Protein AF-A0A3P1ULL5-F1 (afdb_monomer)

Mean predicted aligned error: 16.46 Å

Organism: NCBI:txid131109

pLDDT: mean 72.81, std 26.93, range [28.89, 98.62]

Nearest PDB structures (foldseek):
  6hwd-assembly1_H  TM=3.013E-01  e=1.520E+00  Saccharomyces cerevisiae S288C
  6hv3-assembly1_V  TM=3.102E-01  e=2.284E+00  Homo sapiens
  1iru-assembly1_W  TM=2.842E-01  e=4.591E+00  Bos taurus
  5bxl-assembly1_H  TM=3.000E-01  e=3.238E+00  Saccharomyces cerevisiae S288C

Foldseek 3Di:
DDDDDDDDDDDDDDDDDDDDDDDDDDDPPPPPPDDDFPPDDQPPDPQPPPDDPDDDDDDDDDDDDDDDDDDDDDDDDDDDDDDPPPFDKDKAADDPSRVVVLVSLVVVCVVQVCLVDLVSLLVVLCVVLVVQVVDDPVPGDDCLSVLSSSLSSLLVCCCVQLVWHWIWIQGPSGIATWTADPVRPDIGGSSVVSVCCSSVVDVDTSSVVSVVVNVVSVVVVVVVVVVVD

Structure (mmCIF, N/CA/C/O backbone):
data_AF-A0A3P1ULL5-F1
#
_entry.id   AF-A0A3P1ULL5-F1
#
loop_
_atom_site.group_PDB
_atom_site.id
_atom_site.type_symbol
_atom_site.label_atom_id
_atom_site.label_alt_id
_atom_site.label_comp_id
_atom_site.label_asym_id
_atom_site.label_entity_id
_atom_site.label_seq_id
_atom_site.pdbx_PDB_ins_code
_atom_site.Cartn_x
_atom_site.Cartn_y
_atom_site.Cartn_z
_atom_site.occupancy
_atom_site.B_iso_or_equiv
_atom_site.auth_seq_id
_atom_site.auth_comp_id
_atom_site.auth_asym_id
_atom_site.auth_atom_id
_atom_site.pdbx_PDB_model_num
ATOM 1 N N . MET A 1 1 ? 49.074 -33.803 35.881 1.00 41.50 1 MET A N 1
ATOM 2 C CA . MET A 1 1 ? 49.947 -34.992 35.825 1.00 41.50 1 MET A CA 1
ATOM 3 C C . MET A 1 1 ? 49.534 -35.728 34.558 1.00 41.50 1 MET A C 1
ATOM 5 O O . MET A 1 1 ? 48.440 -36.266 34.544 1.00 41.50 1 MET A O 1
ATOM 9 N N . SER A 1 2 ? 50.114 -35.373 33.407 1.00 42.66 2 SER A N 1
ATOM 10 C CA . SER A 1 2 ? 51.388 -35.925 32.887 1.00 42.66 2 SER A CA 1
ATOM 11 C C . SER A 1 2 ? 51.168 -37.364 32.388 1.00 42.66 2 SER A C 1
ATOM 13 O O . SER A 1 2 ? 50.625 -38.158 33.137 1.00 42.66 2 SER A O 1
ATOM 15 N N . GLU A 1 3 ? 51.511 -37.796 31.177 1.00 45.03 3 GLU A N 1
ATOM 16 C CA . GLU A 1 3 ? 52.337 -37.224 30.118 1.00 45.03 3 GLU A CA 1
ATOM 17 C C . GLU A 1 3 ? 52.021 -37.896 28.769 1.00 45.03 3 GLU A C 1
ATOM 19 O O . GLU A 1 3 ? 51.528 -39.019 28.686 1.00 45.03 3 GLU A O 1
ATOM 24 N N . THR A 1 4 ? 52.348 -37.131 27.735 1.00 51.31 4 THR A N 1
ATOM 25 C CA . THR A 1 4 ? 52.529 -37.413 26.308 1.00 51.31 4 THR A CA 1
ATOM 26 C C . THR A 1 4 ? 53.248 -38.720 25.963 1.00 51.31 4 THR A C 1
ATOM 28 O O . THR A 1 4 ? 54.221 -39.083 26.619 1.00 51.31 4 THR A O 1
ATOM 31 N N . ASN A 1 5 ? 52.883 -39.318 24.822 1.00 51.69 5 ASN A N 1
ATOM 32 C CA . ASN A 1 5 ? 53.784 -40.186 24.064 1.00 51.69 5 ASN A CA 1
ATOM 33 C C . ASN A 1 5 ? 53.946 -39.652 22.631 1.00 51.69 5 ASN A C 1
ATOM 35 O O . ASN A 1 5 ? 52.974 -39.229 22.004 1.00 51.69 5 ASN A O 1
ATOM 39 N N . THR A 1 6 ? 55.186 -39.664 22.153 1.00 52.81 6 THR A N 1
ATOM 40 C CA . THR A 1 6 ? 55.704 -38.963 20.970 1.00 52.81 6 THR A CA 1
ATOM 41 C C . THR A 1 6 ? 56.381 -39.975 20.043 1.00 52.81 6 THR A C 1
ATOM 43 O O . THR A 1 6 ? 57.181 -40.766 20.529 1.00 52.81 6 THR A O 1
ATOM 46 N N . ALA A 1 7 ? 56.130 -39.913 18.729 1.00 49.78 7 ALA A N 1
ATOM 47 C CA . ALA A 1 7 ? 57.040 -40.324 17.635 1.00 49.78 7 ALA A CA 1
ATOM 48 C C . ALA A 1 7 ? 56.390 -39.904 16.292 1.00 49.78 7 ALA A C 1
ATOM 50 O O . ALA A 1 7 ? 55.262 -40.304 16.025 1.00 49.78 7 ALA A O 1
ATOM 51 N N . THR A 1 8 ? 56.911 -38.926 15.532 1.00 47.56 8 THR A N 1
ATOM 52 C CA . THR A 1 8 ? 58.014 -39.019 14.533 1.00 47.56 8 THR A CA 1
ATOM 53 C C . THR A 1 8 ? 57.714 -40.086 13.467 1.00 47.56 8 THR A C 1
ATOM 55 O O . THR A 1 8 ? 57.625 -41.251 13.819 1.00 47.56 8 THR A O 1
ATOM 58 N N . GLY A 1 9 ? 57.558 -39.851 12.160 1.00 40.00 9 GLY A N 1
ATOM 59 C CA . GLY A 1 9 ? 57.862 -38.744 11.247 1.00 40.00 9 GLY A CA 1
ATOM 60 C C . GLY A 1 9 ? 58.433 -39.365 9.956 1.00 40.00 9 GLY A C 1
ATOM 61 O O . GLY A 1 9 ? 59.337 -40.182 10.076 1.00 40.00 9 GLY A O 1
ATOM 62 N N . ALA A 1 10 ? 57.933 -39.030 8.756 1.00 42.34 10 ALA A N 1
ATOM 63 C CA . ALA A 1 10 ? 58.678 -39.179 7.490 1.00 42.34 10 ALA A CA 1
ATOM 64 C C . ALA A 1 10 ? 57.979 -38.505 6.292 1.00 42.34 10 ALA A C 1
ATOM 66 O O . ALA A 1 10 ? 56.786 -38.665 6.052 1.00 42.34 10 ALA A O 1
ATOM 67 N N . THR A 1 11 ? 58.808 -37.768 5.564 1.00 42.78 11 THR A N 1
ATOM 68 C CA . THR A 1 11 ? 58.631 -36.887 4.407 1.00 42.78 11 THR A CA 1
ATOM 69 C C . THR A 1 11 ? 58.289 -37.608 3.095 1.00 42.78 11 THR A C 1
ATOM 71 O O . THR A 1 11 ? 58.815 -38.685 2.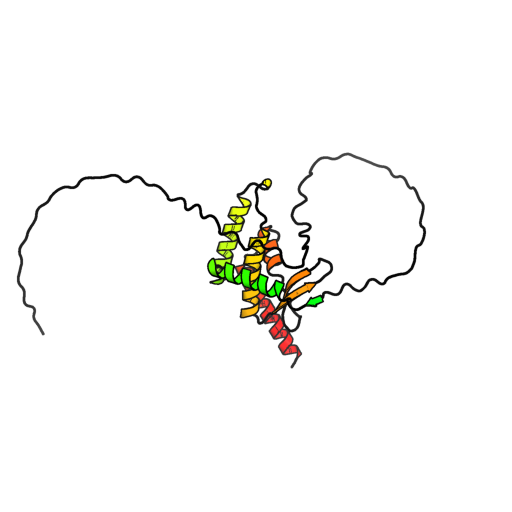827 1.00 42.78 11 THR A O 1
ATOM 74 N N . GLY A 1 12 ? 57.523 -36.948 2.218 1.00 44.28 12 GLY A N 1
ATOM 75 C CA . GLY A 1 12 ? 57.435 -37.250 0.785 1.00 44.28 12 GLY A CA 1
ATOM 76 C C . GLY A 1 12 ? 57.064 -35.990 -0.006 1.00 44.28 12 GLY A C 1
ATOM 77 O O . GLY A 1 12 ? 56.033 -35.382 0.260 1.00 44.28 12 GLY A O 1
ATOM 78 N N . GLN A 1 13 ? 57.937 -35.577 -0.925 1.00 43.56 13 GLN A N 1
ATOM 79 C CA . GLN A 1 13 ? 57.928 -34.320 -1.681 1.00 43.56 13 GLN A CA 1
ATOM 80 C C . GLN A 1 13 ? 58.074 -34.622 -3.186 1.00 43.56 13 GLN A C 1
ATOM 82 O O . GLN A 1 13 ? 58.801 -35.550 -3.534 1.00 43.56 13 GLN A O 1
ATOM 87 N N . GLY A 1 14 ? 57.432 -33.821 -4.049 1.00 36.00 14 GLY A N 1
ATOM 88 C CA . GLY A 1 14 ? 57.558 -33.811 -5.525 1.00 36.00 14 GLY A CA 1
ATOM 89 C C . GLY A 1 14 ? 56.178 -33.676 -6.189 1.00 36.00 14 GLY A C 1
ATOM 90 O O . GLY A 1 14 ? 55.371 -34.580 -6.024 1.00 36.00 14 GLY A O 1
ATOM 91 N N . ALA A 1 15 ? 55.767 -32.477 -6.644 1.00 42.34 15 ALA A N 1
ATOM 92 C CA . ALA A 1 15 ? 55.905 -31.924 -8.016 1.00 42.34 15 ALA A CA 1
ATOM 93 C C . ALA A 1 15 ? 55.037 -32.728 -9.025 1.00 42.34 15 ALA A C 1
ATOM 95 O O . ALA A 1 15 ? 54.997 -33.943 -8.920 1.00 42.34 15 ALA A O 1
ATOM 96 N N . GLU A 1 16 ? 54.232 -32.170 -9.940 1.00 39.62 16 GLU A N 1
ATOM 97 C CA . GLU A 1 16 ? 54.584 -31.264 -11.047 1.00 39.62 16 GLU A CA 1
ATOM 98 C C . GLU A 1 16 ? 53.333 -30.550 -11.637 1.00 39.62 16 GLU A C 1
ATOM 100 O O . GLU A 1 16 ? 52.216 -31.055 -11.543 1.00 39.62 16 GLU A O 1
ATOM 105 N N . ASP A 1 17 ? 53.591 -29.374 -12.221 1.00 39.66 17 ASP A N 1
ATOM 106 C CA . ASP A 1 17 ? 52.989 -28.663 -13.370 1.00 39.66 17 ASP A CA 1
ATOM 107 C C . ASP A 1 17 ? 51.484 -28.670 -13.737 1.00 39.66 17 ASP A C 1
ATOM 109 O O . ASP A 1 17 ? 50.803 -29.686 -13.843 1.00 39.66 17 ASP A O 1
ATOM 113 N N . GLY A 1 18 ? 51.001 -27.456 -14.051 1.00 37.81 18 GLY A N 1
ATOM 114 C CA . GLY A 1 18 ? 49.660 -27.158 -14.573 1.00 37.81 18 GLY A CA 1
ATOM 115 C C . GLY A 1 18 ? 49.447 -27.501 -16.058 1.00 37.81 18 GLY A C 1
ATOM 116 O O . GLY A 1 18 ? 50.324 -28.045 -16.727 1.00 37.81 18 GLY A O 1
ATOM 117 N N . PRO A 1 19 ? 48.284 -27.115 -16.618 1.00 50.41 19 PRO A N 1
ATOM 118 C CA . PRO A 1 19 ? 48.315 -25.875 -17.390 1.00 50.41 19 PRO A CA 1
ATOM 119 C C . PRO A 1 19 ? 47.113 -24.942 -17.185 1.00 50.41 19 PRO A C 1
ATOM 121 O O . PRO A 1 19 ? 45.997 -25.329 -16.848 1.00 50.41 19 PRO A O 1
ATOM 124 N N . SER A 1 20 ? 47.412 -23.675 -17.465 1.00 40.88 20 SER A N 1
ATOM 125 C CA . SER A 1 20 ? 46.512 -22.543 -17.647 1.00 40.88 20 SER A CA 1
ATOM 126 C C . SER A 1 20 ? 45.490 -22.796 -18.764 1.00 40.88 20 SER A C 1
ATOM 128 O O . SER A 1 20 ? 45.859 -23.164 -19.879 1.00 40.88 20 SER A O 1
ATOM 130 N N . GLY A 1 21 ? 44.214 -22.549 -18.470 1.00 35.28 21 GLY A N 1
ATOM 131 C CA . GLY A 1 21 ? 43.113 -22.542 -19.427 1.00 35.28 21 GLY A CA 1
ATOM 132 C C . GLY A 1 21 ? 42.133 -21.434 -19.060 1.00 35.28 21 GLY A C 1
ATOM 133 O O . GLY A 1 21 ? 41.454 -21.505 -18.042 1.00 35.28 21 GLY A O 1
ATOM 134 N N . ALA A 1 22 ? 42.121 -20.387 -19.878 1.00 38.06 22 ALA A N 1
ATOM 135 C CA . ALA A 1 22 ? 41.252 -19.229 -19.772 1.00 38.06 22 ALA A CA 1
ATOM 136 C C . ALA A 1 22 ? 39.760 -19.600 -19.796 1.00 38.06 22 ALA A C 1
ATOM 138 O O . ALA A 1 22 ? 39.317 -20.349 -20.664 1.00 38.06 22 ALA A O 1
ATOM 139 N N . SER A 1 23 ? 38.967 -18.957 -18.942 1.00 39.78 23 SER A N 1
ATOM 140 C CA . SER A 1 23 ? 37.544 -18.741 -19.201 1.00 39.78 23 SER A CA 1
ATOM 141 C C . SER A 1 23 ? 37.225 -17.270 -18.969 1.00 39.78 23 SER A C 1
ATOM 143 O O . SER A 1 23 ? 37.099 -16.799 -17.839 1.00 39.78 23 SER A O 1
ATOM 145 N N . HIS A 1 24 ? 37.170 -16.560 -20.095 1.00 39.66 24 HIS A N 1
ATOM 146 C CA . HIS A 1 24 ? 36.489 -15.287 -20.273 1.00 39.66 24 HIS A CA 1
ATOM 147 C C . HIS A 1 24 ? 35.090 -15.322 -19.652 1.00 39.66 24 HIS A C 1
ATOM 149 O O . HIS A 1 24 ? 34.395 -16.337 -19.713 1.00 39.66 24 HIS A O 1
ATOM 155 N N . GLY A 1 25 ? 34.696 -14.184 -19.088 1.00 32.69 25 GLY A N 1
ATOM 156 C CA . GLY A 1 25 ? 33.354 -13.955 -18.590 1.00 32.69 25 GLY A CA 1
ATOM 157 C C . GLY A 1 25 ? 32.283 -14.045 -19.672 1.00 32.69 25 GLY A C 1
ATOM 158 O O . GLY A 1 25 ? 32.527 -13.796 -20.849 1.00 32.69 25 GLY A O 1
ATOM 159 N N . GLN A 1 26 ? 31.068 -14.311 -19.215 1.00 37.91 26 GLN A N 1
ATOM 160 C CA . GLN A 1 26 ? 29.916 -13.569 -19.688 1.00 37.91 26 GLN A CA 1
ATOM 161 C C . GLN A 1 26 ? 28.895 -13.527 -18.555 1.00 37.91 26 GLN A C 1
ATOM 163 O O . GLN A 1 26 ? 28.297 -14.530 -18.170 1.00 37.91 26 GLN A O 1
ATOM 168 N N . GLU A 1 27 ? 28.815 -12.335 -17.980 1.00 33.12 27 GLU A N 1
ATOM 169 C CA . GLU A 1 27 ? 27.653 -11.733 -17.347 1.00 33.12 27 GLU A CA 1
ATOM 170 C C . GLU A 1 27 ? 26.360 -12.290 -17.960 1.00 33.12 27 GLU A C 1
ATOM 172 O O . GLU A 1 27 ? 26.002 -11.992 -19.100 1.00 33.12 27 GLU A O 1
ATOM 177 N N . GLN A 1 28 ? 25.678 -13.162 -17.218 1.00 33.41 28 GLN A N 1
ATOM 178 C CA . GLN A 1 28 ? 24.296 -13.492 -17.524 1.00 33.41 28 GLN A CA 1
ATOM 179 C C . GLN A 1 28 ? 23.471 -12.300 -17.057 1.00 33.41 28 GLN A C 1
ATOM 181 O O . GLN A 1 28 ? 23.099 -12.203 -15.890 1.00 33.41 28 GLN A O 1
ATOM 186 N N . ALA A 1 29 ? 23.230 -11.373 -17.982 1.00 31.08 29 ALA A N 1
ATOM 187 C CA . ALA A 1 29 ? 22.130 -10.437 -17.881 1.00 31.08 29 ALA A CA 1
ATOM 188 C C . ALA A 1 29 ? 20.847 -11.265 -17.739 1.00 31.08 29 ALA A C 1
ATOM 190 O O . ALA A 1 29 ? 20.301 -11.784 -18.716 1.00 31.08 29 ALA A O 1
ATOM 191 N N . ALA A 1 30 ? 20.397 -11.430 -16.497 1.00 31.17 30 ALA A N 1
ATOM 192 C CA . ALA A 1 30 ? 19.045 -11.847 -16.204 1.00 31.17 30 ALA A CA 1
ATOM 193 C C . ALA A 1 30 ? 18.136 -10.726 -16.712 1.00 31.17 30 ALA A C 1
ATOM 195 O O . ALA A 1 30 ? 17.859 -9.750 -16.022 1.00 31.17 30 ALA A O 1
ATOM 196 N N . THR A 1 31 ? 17.702 -10.855 -17.961 1.00 34.12 31 THR A N 1
ATOM 197 C CA . THR A 1 31 ? 16.498 -10.198 -18.453 1.00 34.12 31 THR A CA 1
ATOM 198 C C . THR A 1 31 ? 15.338 -10.838 -17.703 1.00 34.12 31 THR A C 1
ATOM 200 O O . THR A 1 31 ? 14.691 -11.774 -18.164 1.00 34.12 31 THR A O 1
ATOM 20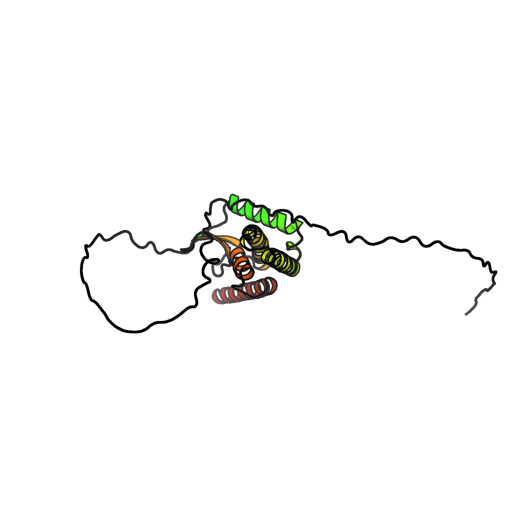3 N N . GLY A 1 32 ? 15.142 -10.384 -16.465 1.00 28.89 32 GLY A N 1
ATOM 204 C CA . GLY A 1 32 ? 13.952 -10.665 -15.692 1.00 28.89 32 GLY A CA 1
ATOM 205 C C . GLY A 1 32 ? 12.790 -10.018 -16.421 1.00 28.89 32 GLY A C 1
ATOM 206 O O . GLY A 1 32 ? 12.492 -8.848 -16.219 1.00 28.89 32 GLY A O 1
ATOM 207 N N . THR A 1 33 ? 12.147 -10.771 -17.307 1.00 34.69 33 THR A N 1
ATOM 208 C CA . THR A 1 33 ? 10.769 -10.501 -17.694 1.00 34.69 33 THR A CA 1
ATOM 209 C C . THR A 1 33 ? 9.960 -10.494 -16.408 1.00 34.69 33 THR A C 1
ATOM 211 O O . THR A 1 33 ? 9.653 -11.555 -15.859 1.00 34.69 33 THR A O 1
ATOM 214 N N . ALA A 1 34 ? 9.698 -9.292 -15.895 1.00 41.00 34 ALA A N 1
ATOM 215 C CA . ALA A 1 34 ? 8.788 -9.060 -14.796 1.00 41.00 34 ALA A CA 1
ATOM 216 C C . ALA A 1 34 ? 7.488 -9.798 -15.118 1.00 41.00 34 ALA A C 1
ATOM 218 O O . ALA A 1 34 ? 6.872 -9.567 -16.162 1.00 41.00 34 ALA A O 1
ATOM 219 N N . GLY A 1 35 ? 7.110 -10.736 -14.248 1.00 38.53 35 GLY A N 1
ATOM 220 C CA . GLY A 1 35 ? 5.804 -11.366 -14.325 1.00 38.53 35 GLY A CA 1
ATOM 221 C C . GLY A 1 35 ? 4.760 -10.258 -14.376 1.00 38.53 35 GLY A C 1
ATOM 222 O O . GLY A 1 35 ? 4.738 -9.371 -13.519 1.00 38.53 35 GLY A O 1
ATOM 223 N N . THR A 1 36 ? 3.943 -10.257 -15.421 1.00 46.66 36 THR A N 1
ATOM 224 C CA . THR A 1 36 ? 2.870 -9.282 -15.564 1.00 46.66 36 THR A CA 1
ATOM 225 C C . THR A 1 36 ? 1.931 -9.443 -14.371 1.00 46.66 36 THR A C 1
ATOM 227 O O . THR A 1 36 ? 1.378 -10.523 -14.155 1.00 46.66 36 THR A O 1
ATOM 230 N N . ALA A 1 37 ? 1.789 -8.383 -13.570 1.00 53.69 37 ALA A N 1
ATOM 231 C CA . ALA A 1 37 ? 0.788 -8.324 -12.512 1.00 53.69 37 ALA A CA 1
ATOM 232 C C . ALA A 1 37 ? -0.605 -8.628 -13.093 1.00 53.69 37 ALA A C 1
ATOM 234 O O . ALA A 1 37 ? -0.833 -8.355 -14.279 1.00 53.69 37 ALA A O 1
ATOM 235 N N . PRO A 1 38 ? -1.538 -9.192 -12.303 1.00 52.56 38 PRO A N 1
ATOM 236 C CA . PRO A 1 38 ? -2.904 -9.400 -12.766 1.00 52.56 38 PRO A CA 1
ATOM 237 C C . PRO A 1 38 ? -3.461 -8.071 -13.292 1.00 52.56 38 PRO A C 1
ATOM 239 O O . PRO A 1 38 ? -3.674 -7.119 -12.550 1.00 52.56 38 PRO A O 1
ATOM 242 N N . THR A 1 39 ? -3.640 -8.018 -14.608 1.00 52.81 39 THR A N 1
ATOM 243 C CA . THR A 1 39 ? -4.012 -6.834 -15.400 1.00 52.81 39 THR A CA 1
ATOM 244 C C . THR A 1 39 ? -5.531 -6.708 -15.535 1.00 52.81 39 THR A C 1
ATOM 246 O O . THR A 1 39 ? -6.032 -5.980 -16.386 1.00 52.81 39 THR A O 1
ATOM 249 N N . GLY A 1 40 ? -6.277 -7.453 -14.714 1.00 49.12 40 GLY A N 1
ATOM 250 C CA . GLY A 1 40 ? -7.730 -7.472 -14.753 1.00 49.12 40 GLY A CA 1
ATOM 251 C C . GLY A 1 40 ? -8.303 -6.119 -14.323 1.00 49.12 40 GLY A C 1
ATOM 252 O O . GLY A 1 40 ? -7.889 -5.608 -13.278 1.00 49.12 40 GLY A O 1
ATOM 253 N N . PRO A 1 41 ? -9.245 -5.539 -15.089 1.00 52.59 41 PRO A N 1
ATOM 254 C CA . PRO A 1 41 ? -9.946 -4.339 -14.660 1.00 52.59 41 PRO A CA 1
ATOM 255 C C . PRO A 1 41 ? -10.689 -4.618 -13.351 1.00 52.59 41 PRO A C 1
ATOM 257 O O . PRO A 1 41 ? -11.236 -5.709 -13.154 1.00 52.59 41 PRO A O 1
ATOM 260 N N . ARG A 1 42 ? -10.710 -3.625 -12.455 1.00 58.69 42 ARG A N 1
ATOM 261 C CA . ARG A 1 42 ? -11.554 -3.662 -11.260 1.00 58.69 42 ARG A CA 1
ATOM 262 C C . ARG A 1 42 ? -13.011 -3.880 -11.705 1.00 58.69 42 ARG A C 1
ATOM 264 O O . ARG A 1 42 ? -13.479 -3.151 -12.580 1.00 58.69 42 ARG A O 1
ATOM 271 N N . PRO A 1 43 ? -13.739 -4.844 -11.125 1.00 48.31 43 PRO A N 1
ATOM 272 C CA . PRO A 1 43 ? -15.149 -5.024 -11.436 1.00 48.31 43 PRO A CA 1
ATOM 273 C C . PRO A 1 43 ? -15.942 -3.789 -10.959 1.00 48.31 43 PRO A C 1
ATOM 275 O O . PRO A 1 43 ? -15.930 -3.467 -9.776 1.00 48.31 43 PRO A O 1
ATOM 278 N N . GLU A 1 44 ? -16.583 -3.102 -11.913 1.00 45.75 44 GLU A N 1
ATOM 279 C CA . GLU A 1 44 ? -17.577 -2.012 -11.772 1.00 45.75 44 GLU A CA 1
ATOM 280 C C . GLU A 1 44 ? -17.128 -0.572 -11.448 1.00 45.75 44 GLU A C 1
ATOM 282 O O . GLU A 1 44 ? -17.985 0.279 -11.233 1.00 45.75 44 GLU A O 1
ATOM 287 N N . ALA A 1 45 ? -15.843 -0.219 -11.532 1.00 43.84 45 ALA A N 1
ATOM 288 C CA . ALA A 1 45 ? -15.461 1.199 -11.579 1.00 43.84 45 ALA A CA 1
ATOM 289 C C . ALA A 1 45 ? -14.745 1.521 -12.892 1.00 43.84 45 ALA A C 1
ATOM 291 O O . ALA A 1 45 ? -13.565 1.209 -13.055 1.00 43.84 45 ALA A O 1
ATOM 292 N N . GLU A 1 46 ? -15.445 2.213 -13.794 1.00 40.31 46 GLU A N 1
ATOM 293 C CA . GLU A 1 46 ? -14.821 3.249 -14.621 1.00 40.31 46 GLU A CA 1
ATOM 294 C C . GLU A 1 46 ? -14.214 4.279 -13.655 1.00 40.31 46 GLU A C 1
ATOM 296 O O . GLU A 1 46 ? -14.807 5.302 -13.333 1.00 40.31 46 GLU A O 1
ATOM 301 N N . ALA A 1 47 ? -13.055 3.954 -13.083 1.00 41.72 47 ALA A N 1
ATOM 302 C CA . ALA A 1 47 ? -12.238 4.922 -12.386 1.00 41.72 47 ALA A CA 1
ATOM 303 C C . ALA A 1 47 ? -11.571 5.752 -13.479 1.00 41.72 47 ALA A C 1
ATOM 305 O O . ALA A 1 47 ? -10.522 5.379 -14.008 1.00 41.72 47 ALA A O 1
ATOM 306 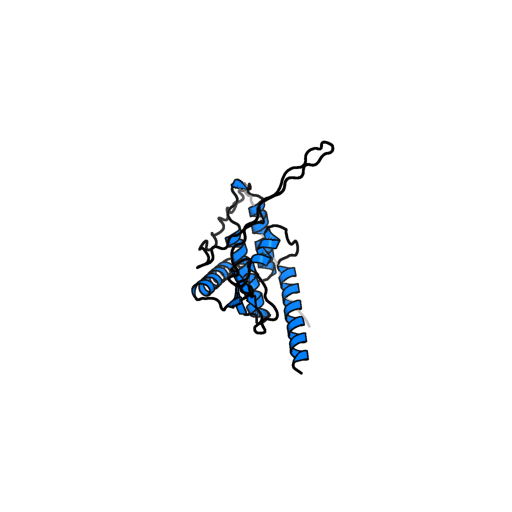N N . GLU A 1 48 ? -12.229 6.847 -13.856 1.00 38.38 48 GLU A N 1
ATOM 307 C CA . GLU A 1 48 ? -11.574 7.976 -14.495 1.00 38.38 48 GLU A CA 1
ATOM 308 C C . GLU A 1 48 ? -10.380 8.368 -13.619 1.00 38.38 48 GLU A C 1
ATOM 310 O O . GLU A 1 48 ? -10.496 9.074 -12.622 1.00 38.38 48 GLU A O 1
ATOM 315 N N . ALA A 1 49 ? -9.200 7.873 -13.986 1.00 38.56 49 ALA A N 1
ATOM 316 C CA . ALA A 1 49 ? -7.936 8.466 -13.600 1.00 38.56 49 ALA A CA 1
ATOM 317 C C . ALA A 1 49 ? -7.828 9.810 -14.336 1.00 38.56 49 ALA A C 1
ATOM 319 O O . ALA A 1 49 ? -7.106 9.934 -15.323 1.00 38.56 49 ALA A O 1
ATOM 320 N N . GLN A 1 50 ? -8.618 10.797 -13.915 1.00 40.53 50 GLN A N 1
ATOM 321 C CA . GLN A 1 50 ? -8.531 12.152 -14.433 1.00 40.53 50 GLN A CA 1
ATOM 322 C C . GLN A 1 50 ? -7.590 12.996 -13.572 1.00 40.53 50 GLN A C 1
ATOM 324 O O . GLN A 1 50 ? -7.680 13.043 -12.350 1.00 40.53 50 GLN A O 1
ATOM 329 N N . GLU A 1 51 ? -6.676 13.645 -14.294 1.00 36.53 51 GLU A N 1
ATOM 330 C CA . GLU A 1 51 ? -5.824 14.762 -13.887 1.00 36.53 51 GLU A CA 1
ATOM 331 C C . GLU A 1 51 ? -4.746 14.511 -12.819 1.00 36.53 51 GLU A C 1
ATOM 333 O O . GLU A 1 51 ? -4.742 15.065 -11.723 1.00 36.53 51 GLU A O 1
ATOM 338 N N . ALA A 1 52 ? -3.690 13.794 -13.210 1.00 33.47 52 ALA A N 1
ATOM 339 C CA . ALA A 1 52 ? -2.345 14.127 -12.715 1.00 33.47 52 ALA A CA 1
ATOM 340 C C . ALA A 1 52 ? -1.255 14.126 -13.805 1.00 33.47 52 ALA A C 1
ATOM 342 O O . ALA A 1 52 ? -0.081 14.309 -13.494 1.00 33.47 52 ALA A O 1
ATOM 343 N N . ALA A 1 53 ? -1.625 13.955 -15.078 1.00 34.28 53 ALA A N 1
ATOM 344 C CA . ALA A 1 53 ? -0.684 13.883 -16.196 1.00 34.28 53 ALA A CA 1
ATOM 345 C C . ALA A 1 53 ? -1.156 14.723 -17.395 1.00 34.28 53 ALA A C 1
ATOM 347 O O . ALA A 1 53 ? -1.337 14.212 -18.493 1.00 34.28 53 ALA A O 1
ATOM 348 N N . SER A 1 54 ? -1.413 16.013 -17.174 1.00 31.66 54 SER A N 1
ATOM 349 C CA . SER A 1 54 ? -1.417 17.049 -18.218 1.00 31.66 54 SER A CA 1
ATOM 350 C C . SER A 1 54 ? -1.516 18.418 -17.554 1.00 31.66 54 SER A C 1
ATOM 352 O O . SER A 1 54 ? -2.575 18.765 -17.065 1.00 31.66 54 SER A O 1
ATOM 354 N N . VAL A 1 55 ? -0.391 19.132 -17.453 1.00 33.94 55 VAL A N 1
ATOM 355 C CA . VAL A 1 55 ? -0.148 20.500 -17.959 1.00 33.94 55 VAL A CA 1
ATOM 356 C C . VAL A 1 55 ? 1.303 20.836 -17.583 1.00 33.94 55 VAL A C 1
ATOM 358 O O . VAL A 1 55 ? 1.597 21.356 -16.508 1.00 33.94 55 VAL A O 1
ATOM 361 N N . GLN A 1 56 ? 2.230 20.541 -18.490 1.00 33.25 56 GLN A N 1
ATOM 362 C CA . GLN A 1 56 ? 3.412 21.375 -18.676 1.00 33.25 56 GLN A CA 1
ATOM 363 C C . GLN A 1 56 ? 3.318 21.973 -20.076 1.00 33.25 56 GLN A C 1
ATOM 365 O O . GLN A 1 56 ? 3.200 21.239 -21.050 1.00 33.25 56 GLN A O 1
ATOM 370 N N . ASP A 1 57 ? 3.331 23.303 -20.127 1.00 31.62 57 ASP A N 1
ATOM 371 C CA . ASP A 1 57 ? 4.175 24.133 -20.996 1.00 31.62 57 ASP A CA 1
ATOM 372 C C . ASP A 1 57 ? 3.425 25.378 -21.479 1.00 31.62 57 ASP A C 1
ATOM 374 O O . ASP A 1 57 ? 2.446 25.291 -22.218 1.00 31.62 57 ASP A O 1
ATOM 378 N N . SER A 1 58 ? 3.899 26.548 -21.044 1.00 33.25 58 SER A N 1
ATOM 379 C CA . SER A 1 58 ? 4.178 27.689 -21.928 1.00 33.25 58 SER A CA 1
ATOM 380 C C . SER A 1 58 ? 4.638 28.881 -21.094 1.00 33.25 58 SER A C 1
ATOM 382 O O . SER A 1 58 ? 3.844 29.631 -20.526 1.00 33.25 58 SER A O 1
ATOM 384 N N . ALA A 1 59 ? 5.954 29.078 -21.054 1.00 34.88 59 ALA A N 1
ATOM 385 C CA . ALA A 1 59 ? 6.544 30.384 -20.814 1.00 34.88 59 ALA A CA 1
ATOM 386 C C . ALA A 1 59 ? 6.867 31.031 -22.168 1.00 34.88 59 ALA A C 1
ATOM 388 O O . ALA A 1 59 ? 7.732 30.550 -22.894 1.00 34.88 59 ALA A O 1
ATOM 389 N N . SER A 1 60 ? 6.194 32.129 -22.505 1.00 33.97 60 SER A N 1
ATOM 390 C CA . SER A 1 60 ? 6.679 33.239 -23.354 1.00 33.97 60 SER A CA 1
ATOM 391 C C . SER A 1 60 ? 5.581 34.310 -23.356 1.00 33.97 60 SER A C 1
ATOM 393 O O . SER A 1 60 ? 4.419 34.007 -23.569 1.00 33.97 60 SER A O 1
ATOM 395 N N . GLY A 1 61 ? 5.849 35.536 -22.916 1.00 29.47 61 GLY A N 1
ATOM 396 C CA . GLY A 1 61 ? 6.331 36.610 -23.788 1.00 29.47 61 GLY A CA 1
ATOM 397 C C . GLY A 1 61 ? 5.234 37.682 -23.858 1.00 29.47 61 GLY A C 1
ATOM 398 O O . GLY A 1 61 ? 4.114 37.382 -24.247 1.00 29.47 61 GLY A O 1
ATOM 399 N N . GLY A 1 62 ? 5.515 38.889 -23.359 1.00 31.95 62 GLY A N 1
ATOM 400 C CA . GLY A 1 62 ? 4.494 39.912 -23.098 1.00 31.95 62 GLY A CA 1
ATOM 401 C C . GLY A 1 62 ? 3.991 40.689 -24.316 1.00 31.95 62 GLY A C 1
ATOM 402 O O . GLY A 1 62 ? 4.592 40.599 -25.377 1.00 31.95 62 GLY A O 1
ATOM 403 N N . THR A 1 63 ? 2.948 41.499 -24.092 1.00 33.91 63 THR A N 1
ATOM 404 C CA . THR A 1 63 ? 2.743 42.870 -24.614 1.00 33.91 63 THR A CA 1
ATOM 405 C C . THR A 1 63 ? 1.554 43.536 -23.898 1.00 33.91 63 THR A C 1
ATOM 407 O O . THR A 1 63 ? 0.483 42.947 -23.807 1.00 33.91 63 THR A O 1
ATOM 410 N N . ASP A 1 64 ? 1.808 44.733 -23.370 1.00 35.16 64 ASP A N 1
ATOM 411 C CA . ASP A 1 64 ? 1.028 45.987 -23.392 1.00 35.16 64 ASP A CA 1
ATOM 412 C C . ASP A 1 64 ? -0.527 46.039 -23.393 1.00 35.16 64 ASP A C 1
ATOM 414 O O . ASP A 1 64 ? -1.205 45.505 -24.260 1.00 35.16 64 ASP A O 1
ATOM 418 N N . ASP A 1 65 ? -1.019 46.861 -22.452 1.00 33.00 65 ASP A N 1
ATOM 419 C CA . ASP A 1 65 ? -1.885 48.052 -22.625 1.00 33.00 65 ASP A CA 1
ATOM 420 C C . ASP A 1 65 ? -3.373 47.957 -23.082 1.00 33.00 65 ASP A C 1
ATOM 422 O O . ASP A 1 65 ? -3.711 47.613 -24.207 1.00 33.00 65 ASP A O 1
ATOM 426 N N . ALA A 1 66 ? -4.233 48.414 -22.154 1.00 33.34 66 ALA A N 1
ATOM 427 C CA . ALA A 1 66 ? -5.487 49.185 -22.270 1.00 33.34 66 ALA A CA 1
ATOM 428 C C . ALA A 1 66 ? -6.682 48.752 -23.164 1.00 33.34 66 ALA A C 1
ATOM 430 O O . ALA A 1 66 ? -6.645 48.812 -24.388 1.00 33.34 66 ALA A O 1
ATOM 431 N N . GLY A 1 67 ? -7.859 48.626 -22.518 1.00 30.70 67 GLY A N 1
ATOM 432 C CA . GLY A 1 67 ? -9.115 49.210 -23.037 1.00 30.70 67 GLY A CA 1
ATOM 433 C C . GLY A 1 67 ? -10.378 48.319 -23.040 1.00 30.70 67 GLY A C 1
ATOM 434 O O . GLY A 1 67 ? -10.326 47.229 -23.595 1.00 30.70 67 GLY A O 1
ATOM 435 N N . PRO A 1 68 ? -11.529 48.766 -22.480 1.00 58.56 68 PRO A N 1
ATOM 436 C CA . PRO A 1 68 ? -12.711 47.932 -22.206 1.00 58.56 68 PRO A CA 1
ATOM 437 C C . PRO A 1 68 ? -13.823 48.053 -23.266 1.00 58.56 68 PRO A C 1
ATOM 439 O O . PRO A 1 68 ? -13.945 49.096 -23.902 1.00 58.56 68 PRO A O 1
ATOM 442 N N . THR A 1 69 ? -14.727 47.064 -23.355 1.00 41.97 69 THR A N 1
ATOM 443 C CA . THR A 1 69 ? -16.127 47.314 -23.761 1.00 41.97 69 THR A CA 1
ATOM 444 C C . THR A 1 69 ? -17.128 46.411 -23.039 1.00 41.97 69 THR A C 1
ATOM 446 O O . THR A 1 69 ? -16.900 45.227 -22.807 1.00 41.97 69 THR A O 1
ATOM 449 N N . ASP A 1 70 ? -18.220 47.069 -22.671 1.00 34.56 70 ASP A N 1
ATOM 450 C CA . ASP A 1 70 ? -19.435 46.630 -21.996 1.00 34.56 70 ASP A CA 1
ATOM 451 C C . ASP A 1 70 ? -20.460 46.106 -23.027 1.00 34.56 70 ASP A C 1
ATOM 453 O O . ASP A 1 70 ? -20.419 46.511 -24.192 1.00 34.56 70 ASP A O 1
ATOM 457 N N . GLY A 1 71 ? -21.389 45.226 -22.631 1.00 31.61 71 GLY A N 1
ATOM 458 C CA . GLY A 1 71 ? -22.316 44.604 -23.592 1.00 31.61 71 GLY A CA 1
ATOM 459 C C . GLY A 1 71 ? -23.311 43.565 -23.058 1.00 31.61 71 GLY A C 1
ATOM 460 O O . GLY A 1 71 ? -23.325 42.429 -23.513 1.00 31.61 71 GLY A O 1
ATOM 461 N N . THR A 1 72 ? -24.147 43.981 -22.106 1.00 34.09 72 THR A N 1
ATOM 462 C CA . THR A 1 72 ? -25.470 43.442 -21.698 1.00 34.09 72 THR A CA 1
ATOM 463 C C . THR A 1 72 ? -26.239 42.557 -22.712 1.00 34.09 72 THR A C 1
ATOM 465 O O . THR A 1 72 ? -26.474 42.986 -23.837 1.00 34.09 72 THR A O 1
ATOM 468 N N . SER A 1 73 ? -26.776 41.402 -22.265 1.00 30.58 73 SER A N 1
ATOM 469 C CA . SER A 1 73 ? -28.227 41.093 -22.078 1.00 30.58 73 SER A CA 1
ATOM 470 C C . SER A 1 73 ? -28.588 39.610 -22.287 1.00 30.58 73 SER A C 1
ATOM 472 O O . SER A 1 73 ? -28.224 39.024 -23.301 1.00 30.58 73 SER A O 1
ATOM 474 N N . GLY A 1 74 ? -29.437 39.058 -21.405 1.00 29.27 74 GLY A N 1
ATOM 475 C CA . GLY A 1 74 ? -30.345 37.957 -21.766 1.00 29.27 74 GLY A CA 1
ATOM 476 C C . GLY A 1 74 ? -30.423 36.774 -20.798 1.00 29.27 74 GLY A C 1
ATOM 477 O O . GLY A 1 74 ? -29.944 35.692 -21.112 1.00 29.27 74 GLY A O 1
ATOM 478 N N . ALA A 1 75 ? -31.108 36.944 -19.664 1.00 38.56 75 ALA A N 1
ATOM 479 C CA . ALA A 1 75 ? -31.709 35.813 -18.951 1.00 38.56 75 ALA A CA 1
ATOM 480 C C . ALA A 1 75 ? -32.937 35.295 -19.728 1.00 38.56 75 ALA A C 1
ATOM 482 O O . ALA A 1 75 ? -33.666 36.091 -20.327 1.00 38.56 75 ALA A O 1
ATOM 483 N N . PRO A 1 76 ? -33.242 33.992 -19.633 1.00 37.94 76 PRO A N 1
ATOM 484 C CA . PRO A 1 76 ? -34.538 33.665 -19.048 1.00 37.94 76 PRO A CA 1
ATOM 485 C C . PRO A 1 76 ? -34.456 32.567 -17.982 1.00 37.94 76 PRO A C 1
ATOM 487 O O . PRO A 1 76 ? -33.634 31.656 -18.024 1.00 37.94 76 PRO A O 1
ATOM 490 N N . ALA A 1 77 ? -35.369 32.688 -17.023 1.00 36.88 77 ALA A N 1
ATOM 491 C CA . ALA A 1 77 ? -35.619 31.754 -15.942 1.00 36.88 77 ALA A CA 1
ATOM 492 C C . ALA A 1 77 ? -36.069 30.370 -16.442 1.00 36.88 77 ALA A C 1
ATOM 494 O O . ALA A 1 77 ? -36.948 30.273 -17.300 1.00 36.88 77 ALA A O 1
ATOM 495 N N . GLN A 1 78 ? -35.554 29.312 -15.810 1.00 37.38 78 GLN A N 1
ATOM 496 C CA . GLN A 1 78 ? -36.177 27.990 -15.766 1.00 37.38 78 GLN A CA 1
ATOM 497 C C . GLN A 1 78 ? -36.078 27.425 -14.338 1.00 37.38 78 GLN A C 1
ATOM 499 O O . GLN A 1 78 ? -34.983 27.163 -13.866 1.00 37.38 78 GLN A O 1
ATOM 504 N N . GLY A 1 79 ? -37.243 27.285 -13.687 1.00 32.09 79 GLY A N 1
ATOM 505 C CA . GLY A 1 79 ? -37.633 26.199 -12.768 1.00 32.09 79 GLY A CA 1
ATOM 506 C C . GLY A 1 79 ? -36.897 25.986 -11.427 1.00 32.09 79 GLY A C 1
ATOM 507 O O . GLY A 1 79 ? -35.679 25.874 -11.400 1.00 32.09 79 GLY A O 1
ATOM 508 N N . PRO A 1 80 ? -37.621 25.796 -10.304 1.00 53.34 80 PRO A N 1
ATOM 509 C CA . PRO A 1 80 ? -37.060 25.165 -9.112 1.00 53.34 80 PRO A CA 1
ATOM 510 C C . PRO A 1 80 ? -37.115 23.624 -9.232 1.00 53.34 80 PRO A C 1
ATOM 512 O O . PRO A 1 80 ? -38.202 23.061 -9.356 1.00 53.34 80 PRO A O 1
ATOM 515 N N . GLY A 1 81 ? -35.959 22.947 -9.150 1.00 30.16 81 GLY A N 1
ATOM 516 C CA . GLY A 1 81 ? -35.825 21.499 -8.870 1.00 30.16 81 GLY A CA 1
ATOM 517 C C . GLY A 1 81 ? -34.815 20.745 -9.762 1.00 30.16 81 GLY A C 1
ATOM 518 O O . GLY A 1 81 ? -34.591 21.178 -10.890 1.00 30.16 81 GLY A O 1
ATOM 519 N N . PRO A 1 82 ? -34.236 19.603 -9.322 1.00 40.91 82 PRO A N 1
ATOM 520 C CA . PRO A 1 82 ? -34.393 18.918 -8.038 1.00 40.91 82 PRO A CA 1
ATOM 521 C C . PRO A 1 82 ? -33.299 19.337 -7.044 1.00 40.91 82 PRO A C 1
ATOM 523 O O . PRO A 1 82 ? -32.269 19.883 -7.428 1.00 40.91 82 PRO A O 1
ATOM 526 N N . GLY A 1 83 ? -33.550 19.120 -5.754 1.00 33.16 83 GLY A N 1
ATOM 527 C CA . GLY A 1 83 ? -32.605 19.455 -4.697 1.00 33.16 83 GLY A CA 1
ATOM 528 C C . GLY A 1 83 ? -31.227 18.867 -4.970 1.00 33.16 83 GLY A C 1
ATOM 529 O O . GLY A 1 83 ? -31.116 17.703 -5.359 1.00 33.16 83 GLY A O 1
ATOM 530 N N . SER A 1 84 ? -30.199 19.681 -4.736 1.00 39.34 84 SER A N 1
ATOM 531 C CA . SER A 1 84 ? -28.868 19.201 -4.396 1.00 39.34 84 SER A CA 1
ATOM 532 C C . SER A 1 84 ? -29.057 18.127 -3.332 1.00 39.34 84 SER A C 1
ATOM 534 O O . SER A 1 84 ? -29.352 18.429 -2.177 1.00 39.34 84 SER A O 1
ATOM 536 N N . THR A 1 85 ? -29.029 16.866 -3.754 1.00 41.56 85 THR A N 1
ATOM 537 C CA . THR A 1 85 ? -28.911 15.766 -2.813 1.00 41.56 85 THR A CA 1
ATOM 538 C C . THR A 1 85 ? -27.526 15.967 -2.249 1.00 41.56 85 THR A C 1
ATOM 540 O O . THR A 1 85 ? -26.559 15.906 -3.002 1.00 41.56 85 THR A O 1
ATOM 543 N N . GLU A 1 86 ? -27.464 16.364 -0.983 1.00 47.34 86 GLU A N 1
ATOM 544 C CA . GLU A 1 86 ? -26.233 16.463 -0.214 1.00 47.34 86 GLU A CA 1
ATOM 545 C C . GLU A 1 86 ? -25.392 15.224 -0.543 1.00 47.34 86 GLU A C 1
ATOM 547 O O . GLU A 1 86 ? -25.802 14.096 -0.257 1.00 47.34 86 GLU A O 1
ATOM 552 N N . GLY A 1 87 ? -24.294 15.437 -1.275 1.00 51.22 87 GLY A N 1
ATOM 553 C CA . GLY A 1 87 ? -23.409 14.399 -1.794 1.00 51.22 87 GLY A CA 1
ATOM 554 C C . GLY A 1 87 ? -22.617 13.792 -0.650 1.00 51.22 87 GLY A C 1
ATOM 555 O O . GLY A 1 87 ? -21.438 14.073 -0.476 1.00 5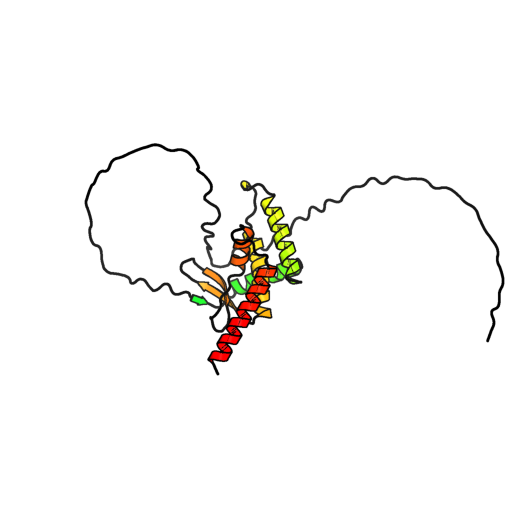1.22 87 GLY A O 1
ATOM 556 N N . GLY A 1 88 ? -23.298 13.035 0.204 1.00 68.06 88 GLY A N 1
ATOM 557 C CA . GLY A 1 88 ? -22.690 12.413 1.365 1.00 68.06 88 GLY A CA 1
ATOM 558 C C . GLY A 1 88 ? -21.695 11.342 0.938 1.00 68.06 88 GLY A C 1
ATOM 559 O O . GLY A 1 88 ? -22.007 10.495 0.098 1.00 68.06 88 GLY A O 1
ATOM 560 N N . THR A 1 89 ? -20.518 11.351 1.560 1.00 79.81 89 THR A N 1
ATOM 561 C CA . THR A 1 89 ? -19.576 10.235 1.488 1.00 79.81 89 THR A CA 1
ATOM 562 C C . THR A 1 89 ? -20.250 8.959 1.993 1.00 79.81 89 THR A C 1
ATOM 564 O O . THR A 1 89 ? -20.718 8.910 3.131 1.00 79.81 89 THR A O 1
ATOM 567 N N . GLN A 1 90 ? -20.292 7.917 1.164 1.00 87.44 90 GLN A N 1
ATOM 568 C CA . GLN A 1 90 ? -20.833 6.606 1.527 1.00 87.44 90 GLN A CA 1
ATOM 569 C C . GLN A 1 90 ? -19.700 5.601 1.715 1.00 87.44 90 GLN A C 1
ATOM 571 O O . GLN A 1 90 ? -18.829 5.482 0.858 1.00 87.44 90 GLN A O 1
ATOM 576 N N . ILE A 1 91 ? -19.735 4.849 2.816 1.00 89.00 91 ILE A N 1
ATOM 577 C CA . ILE A 1 91 ? -18.805 3.747 3.086 1.00 89.00 91 ILE A CA 1
ATOM 578 C C . ILE A 1 91 ? -19.580 2.438 2.964 1.00 89.00 91 ILE A C 1
ATOM 580 O O . ILE A 1 91 ? -20.510 2.185 3.730 1.00 89.00 91 ILE A O 1
ATOM 584 N N . LEU A 1 92 ? -19.193 1.603 2.006 1.00 91.31 92 LEU A N 1
ATOM 585 C CA . LEU A 1 92 ? -19.818 0.316 1.723 1.00 91.31 92 LEU A CA 1
ATOM 586 C C . LEU A 1 92 ? -18.820 -0.827 1.959 1.00 91.31 92 LEU A C 1
ATOM 588 O O . LEU A 1 92 ? -17.625 -0.664 1.711 1.00 91.31 92 LEU A O 1
ATOM 592 N N . PRO A 1 93 ? -19.266 -2.003 2.427 1.00 93.06 93 PRO A N 1
ATOM 593 C CA . PRO A 1 93 ? -18.411 -3.186 2.444 1.00 93.06 93 PRO A CA 1
ATOM 594 C C . PRO A 1 93 ? -18.026 -3.593 1.014 1.00 93.06 93 PRO A C 1
ATOM 596 O O . PRO A 1 93 ? -18.784 -3.351 0.076 1.00 93.06 93 PRO A O 1
ATOM 599 N N . LEU A 1 94 ? -16.875 -4.255 0.855 1.00 93.75 94 LEU A N 1
ATOM 600 C CA . LEU A 1 94 ? -16.478 -4.791 -0.451 1.00 93.75 94 LEU A CA 1
ATOM 601 C C . LEU A 1 94 ? -17.482 -5.832 -0.953 1.00 93.75 94 LEU A C 1
ATOM 603 O O . LEU A 1 94 ? -17.858 -6.743 -0.204 1.00 93.75 94 LEU A O 1
ATOM 607 N N . ASN A 1 95 ? -17.832 -5.767 -2.235 1.00 93.44 95 ASN A N 1
ATOM 608 C CA . ASN A 1 95 ? -18.586 -6.834 -2.891 1.00 93.44 95 ASN A CA 1
ATOM 609 C C . ASN A 1 95 ? -17.697 -8.074 -3.166 1.00 93.44 95 ASN A C 1
ATOM 611 O O . ASN A 1 95 ? -16.480 -8.046 -2.975 1.00 93.44 95 ASN A O 1
ATOM 615 N N . GLU A 1 96 ? -18.281 -9.195 -3.607 1.00 95.06 96 GLU A N 1
ATOM 616 C CA . GLU A 1 96 ? -17.530 -10.448 -3.838 1.00 95.06 96 GLU A CA 1
ATOM 617 C C . GLU A 1 96 ? -16.406 -10.308 -4.877 1.00 95.06 96 GLU A C 1
ATOM 619 O O . GLU A 1 96 ? -15.351 -10.947 -4.765 1.00 95.06 96 GLU A O 1
ATOM 624 N N . ALA A 1 97 ? -16.629 -9.471 -5.887 1.00 94.12 97 ALA A N 1
ATOM 625 C CA . ALA A 1 97 ? -15.704 -9.265 -6.985 1.00 94.12 97 ALA A CA 1
ATOM 626 C C . ALA A 1 97 ? -14.499 -8.422 -6.527 1.00 94.12 97 ALA A C 1
ATOM 628 O O . ALA A 1 97 ? -13.353 -8.782 -6.792 1.00 94.12 97 ALA A O 1
ATOM 629 N N . GLU A 1 98 ? -14.738 -7.373 -5.740 1.00 95.12 98 GLU A N 1
ATOM 630 C CA . GLU A 1 98 ? -13.713 -6.539 -5.105 1.00 95.12 98 GLU A CA 1
ATOM 631 C C . GLU A 1 98 ? -12.908 -7.324 -4.066 1.00 95.12 98 GLU A C 1
ATOM 633 O O . GLU A 1 98 ? -11.679 -7.255 -4.054 1.00 95.12 98 GLU A O 1
ATOM 638 N N . GLN A 1 99 ? -13.572 -8.139 -3.240 1.00 96.88 99 GLN A N 1
ATOM 639 C CA . GLN A 1 99 ? -12.890 -9.040 -2.307 1.00 96.88 99 GLN A CA 1
ATOM 640 C C . GLN A 1 99 ? -11.972 -10.023 -3.039 1.00 96.88 99 GLN A C 1
ATOM 642 O O . GLN A 1 99 ? -10.860 -10.295 -2.587 1.00 96.88 99 GLN A O 1
ATOM 647 N N . THR A 1 100 ? -12.435 -10.576 -4.162 1.00 97.19 100 THR A N 1
ATOM 648 C CA . THR A 1 100 ? -11.638 -11.503 -4.974 1.00 97.19 100 THR A CA 1
ATOM 649 C C . THR A 1 100 ? -10.452 -10.797 -5.610 1.00 97.19 100 THR A C 1
ATOM 651 O O . THR A 1 100 ? -9.336 -11.299 -5.523 1.00 97.19 100 THR A O 1
ATOM 654 N N . TRP A 1 101 ? -10.656 -9.596 -6.141 1.00 96.00 101 TRP A N 1
ATOM 655 C CA . TRP A 1 101 ? -9.583 -8.795 -6.712 1.00 96.00 101 TRP A CA 1
ATOM 656 C C . TRP A 1 101 ? -8.488 -8.456 -5.689 1.00 96.00 101 TRP A C 1
ATOM 658 O O . TRP A 1 101 ? -7.309 -8.697 -5.953 1.00 96.00 101 TRP A O 1
ATOM 668 N N . VAL A 1 102 ? -8.854 -7.993 -4.486 1.00 97.81 102 VAL A N 1
ATOM 669 C CA . VAL A 1 102 ? -7.886 -7.748 -3.398 1.00 97.81 102 VAL A CA 1
ATOM 670 C C . VAL A 1 102 ? -7.143 -9.033 -3.027 1.00 97.81 102 VAL A C 1
ATOM 672 O O . VAL A 1 102 ? -5.921 -9.023 -2.869 1.00 97.81 102 VAL A O 1
ATOM 675 N N . ARG A 1 103 ? -7.854 -10.163 -2.932 1.00 98.19 103 ARG A N 1
ATOM 676 C CA . ARG A 1 103 ? -7.254 -11.470 -2.629 1.00 98.19 103 ARG A CA 1
ATOM 677 C C . ARG A 1 103 ? -6.225 -11.885 -3.682 1.00 98.19 103 ARG A C 1
ATOM 679 O O . ARG A 1 103 ? -5.161 -12.382 -3.315 1.00 98.19 103 ARG A O 1
ATOM 686 N N . ASP A 1 104 ? -6.517 -11.663 -4.957 1.00 98.19 104 ASP A N 1
ATOM 687 C CA . ASP A 1 104 ? -5.625 -12.012 -6.063 1.00 98.19 104 ASP A CA 1
ATOM 688 C C . ASP A 1 104 ? -4.377 -11.124 -6.091 1.00 98.19 104 ASP A C 1
ATOM 690 O O . ASP A 1 104 ? -3.266 -11.635 -6.266 1.00 98.19 104 ASP A O 1
ATOM 694 N N . LEU A 1 105 ? -4.529 -9.819 -5.828 1.00 98.31 105 LEU A N 1
ATOM 695 C CA . LEU A 1 105 ? -3.397 -8.905 -5.653 1.00 98.31 105 LEU A CA 1
ATOM 696 C C . LEU A 1 105 ? -2.491 -9.369 -4.509 1.00 98.31 105 LEU A C 1
ATOM 698 O O . LEU A 1 105 ? -1.284 -9.500 -4.696 1.00 98.31 105 LEU A O 1
ATOM 702 N N . LEU A 1 106 ? -3.058 -9.690 -3.346 1.00 98.56 106 LEU A N 1
ATOM 703 C CA . LEU A 1 106 ? -2.286 -10.149 -2.188 1.00 98.56 106 LEU A CA 1
ATOM 704 C C . LEU A 1 106 ? -1.615 -11.506 -2.428 1.00 98.56 106 LEU A C 1
ATOM 706 O O . LEU A 1 106 ? -0.464 -11.710 -2.038 1.00 98.56 106 LEU A O 1
ATOM 710 N N . ALA A 1 107 ? -2.293 -12.432 -3.108 1.00 98.31 107 ALA A N 1
ATOM 711 C CA . ALA A 1 107 ? -1.711 -13.714 -3.489 1.00 98.31 107 ALA A CA 1
ATOM 712 C C . ALA A 1 107 ? -0.539 -13.538 -4.465 1.00 98.31 107 ALA A C 1
ATOM 714 O O . ALA A 1 107 ? 0.448 -14.273 -4.380 1.00 98.31 107 ALA A O 1
ATOM 715 N N . TYR A 1 108 ? -0.631 -12.573 -5.382 1.00 98.06 108 TYR A N 1
ATOM 716 C CA . TYR A 1 108 ? 0.455 -12.236 -6.292 1.00 98.06 108 TYR A CA 1
ATOM 717 C C . TYR A 1 108 ? 1.619 -11.549 -5.567 1.00 98.06 108 TYR A C 1
ATOM 719 O O . TYR A 1 108 ? 2.757 -11.993 -5.694 1.00 98.06 108 TYR A O 1
ATOM 727 N N . ALA A 1 109 ? 1.332 -10.553 -4.727 1.00 98.19 109 ALA A N 1
ATOM 728 C CA . ALA A 1 109 ? 2.317 -9.858 -3.901 1.00 98.19 109 ALA A CA 1
ATOM 729 C C . ALA A 1 109 ? 3.129 -10.835 -3.037 1.00 98.19 109 ALA A C 1
ATOM 731 O O . ALA A 1 109 ? 4.355 -10.760 -2.978 1.00 98.19 109 ALA A O 1
ATOM 732 N N . LYS A 1 110 ? 2.459 -11.825 -2.440 1.00 98.12 110 LYS A N 1
ATOM 733 C CA . LYS A 1 110 ? 3.121 -12.871 -1.658 1.00 98.12 110 LYS A CA 1
ATOM 734 C C . LYS A 1 110 ? 4.113 -13.696 -2.480 1.00 98.12 110 LYS A C 1
ATOM 736 O O . LYS A 1 110 ? 5.170 -14.054 -1.975 1.00 98.12 110 LYS A O 1
ATOM 741 N N . LYS A 1 111 ? 3.804 -14.001 -3.745 1.00 97.94 111 LYS A N 1
ATOM 742 C CA . LYS A 1 111 ? 4.731 -14.728 -4.636 1.00 97.94 111 LYS A CA 1
ATOM 743 C C . LYS A 1 111 ? 5.979 -13.909 -4.967 1.00 97.94 111 LYS A C 1
ATOM 745 O O . LYS A 1 111 ? 7.020 -14.500 -5.224 1.00 97.94 111 LYS A O 1
ATOM 750 N N . LEU A 1 112 ? 5.864 -12.582 -4.963 1.00 97.12 112 LEU A N 1
ATOM 751 C CA . LEU A 1 112 ? 6.978 -11.661 -5.184 1.00 97.12 112 LEU A CA 1
ATOM 752 C C . LEU A 1 112 ? 7.801 -11.388 -3.913 1.00 97.12 112 LEU A C 1
ATOM 754 O O . LEU A 1 112 ? 8.818 -10.714 -4.002 1.00 97.12 112 LEU A O 1
ATOM 758 N N . GLY A 1 113 ? 7.371 -11.862 -2.737 1.00 97.69 113 GLY A N 1
ATOM 759 C CA . GLY A 1 113 ? 8.045 -11.595 -1.457 1.00 97.69 113 GLY A CA 1
ATOM 760 C C . GLY A 1 113 ? 7.842 -10.174 -0.911 1.00 97.69 113 GLY A C 1
ATOM 761 O O . GLY A 1 113 ? 8.315 -9.848 0.174 1.00 97.69 113 GLY A O 1
ATOM 762 N N . ILE A 1 114 ? 7.077 -9.318 -1.597 1.00 97.81 114 ILE A N 1
ATOM 763 C CA . ILE A 1 114 ? 6.876 -7.915 -1.182 1.00 97.81 114 ILE A CA 1
ATOM 764 C C . ILE A 1 114 ? 5.980 -7.776 0.061 1.00 97.81 114 ILE A C 1
ATOM 766 O O . ILE A 1 114 ? 5.844 -6.690 0.616 1.00 97.81 114 ILE A O 1
ATOM 770 N N . THR A 1 115 ? 5.353 -8.870 0.507 1.00 97.25 115 THR A N 1
ATOM 771 C CA . THR A 1 115 ? 4.568 -8.927 1.751 1.00 97.25 115 THR A CA 1
ATOM 772 C C . THR A 1 115 ? 5.414 -9.232 2.988 1.00 97.25 115 THR A C 1
ATOM 774 O O . THR A 1 115 ? 4.900 -9.153 4.101 1.00 97.25 115 THR A O 1
ATOM 777 N N . ASP A 1 116 ? 6.683 -9.613 2.819 1.00 94.62 116 ASP A N 1
ATOM 778 C CA . ASP A 1 116 ? 7.508 -10.153 3.908 1.00 94.62 116 ASP A CA 1
ATOM 779 C C . ASP A 1 116 ? 7.890 -9.080 4.936 1.00 94.62 116 ASP A C 1
ATOM 781 O O . ASP A 1 116 ? 8.023 -9.359 6.130 1.00 94.62 116 ASP A O 1
ATOM 785 N N . SER A 1 117 ? 8.041 -7.829 4.492 1.00 96.38 117 SER A N 1
ATOM 786 C CA . SER A 1 117 ? 8.285 -6.678 5.361 1.00 96.38 117 SER A CA 1
ATOM 787 C C . SER A 1 117 ? 7.916 -5.355 4.674 1.00 96.38 117 SER A C 1
ATOM 789 O O . SER A 1 117 ? 7.902 -5.292 3.444 1.00 96.38 117 SER A O 1
ATOM 791 N N . PRO A 1 118 ? 7.671 -4.267 5.436 1.00 96.38 118 PRO A N 1
ATOM 792 C CA . PRO A 1 118 ? 7.539 -2.924 4.862 1.00 96.38 118 PRO A CA 1
ATOM 793 C C . PRO A 1 118 ? 8.746 -2.506 4.009 1.00 96.38 118 PRO A C 1
ATOM 795 O O . PRO A 1 118 ? 8.578 -1.811 3.015 1.00 96.38 118 PRO A O 1
ATOM 798 N N . GLN A 1 119 ? 9.947 -2.964 4.371 1.00 97.94 119 GLN A N 1
ATOM 799 C CA . GLN A 1 119 ? 11.181 -2.706 3.632 1.00 97.94 119 GLN A CA 1
ATOM 800 C C . GLN A 1 119 ? 11.190 -3.405 2.268 1.00 97.94 119 GLN A C 1
ATOM 802 O O . GLN A 1 119 ? 11.518 -2.768 1.278 1.00 97.94 119 GLN A O 1
ATOM 807 N N . ALA A 1 120 ? 10.753 -4.667 2.191 1.00 98.12 120 ALA A N 1
ATOM 808 C CA . ALA A 1 120 ? 10.644 -5.381 0.915 1.00 98.12 120 ALA A CA 1
ATOM 809 C C . ALA A 1 120 ? 9.665 -4.687 -0.052 1.00 98.12 120 ALA A C 1
ATOM 811 O O . ALA A 1 120 ? 9.904 -4.626 -1.255 1.00 98.12 120 ALA A O 1
ATOM 812 N N . LEU A 1 121 ? 8.573 -4.124 0.478 1.00 98.44 121 LEU A N 1
ATOM 813 C CA . LEU A 1 121 ? 7.639 -3.315 -0.303 1.00 98.44 121 LEU A CA 1
ATOM 814 C C . LEU A 1 121 ? 8.269 -1.999 -0.791 1.00 98.44 121 LEU A C 1
ATOM 816 O O . LEU A 1 121 ? 8.048 -1.616 -1.936 1.00 98.44 121 LEU A O 1
ATOM 820 N N . GLU A 1 122 ? 9.025 -1.307 0.065 1.00 98.31 122 GLU A N 1
ATOM 821 C CA . GLU A 1 122 ? 9.738 -0.070 -0.289 1.00 98.31 122 GLU A CA 1
ATOM 822 C C . GLU A 1 122 ? 10.760 -0.302 -1.405 1.00 98.31 122 GLU A C 1
ATOM 824 O O . GLU A 1 122 ? 10.775 0.422 -2.395 1.00 98.31 122 GLU A O 1
ATOM 829 N N . GLU A 1 123 ? 11.593 -1.332 -1.254 1.00 98.50 123 GLU A N 1
ATOM 830 C CA . GLU A 1 123 ? 12.620 -1.697 -2.230 1.00 98.50 123 GLU A CA 1
ATOM 831 C C . GLU A 1 123 ? 11.986 -2.009 -3.587 1.00 98.50 123 GLU A C 1
ATOM 833 O O . GLU A 1 123 ? 12.417 -1.476 -4.610 1.00 98.50 123 GLU A O 1
ATOM 838 N N . PHE A 1 124 ? 10.899 -2.789 -3.587 1.00 98.56 124 PHE A N 1
ATOM 839 C CA . PHE A 1 124 ? 10.138 -3.072 -4.798 1.00 98.56 124 PHE A CA 1
ATOM 840 C C . PHE A 1 124 ? 9.536 -1.805 -5.418 1.00 98.56 124 PHE A C 1
ATOM 842 O O . PHE A 1 124 ? 9.603 -1.629 -6.633 1.00 98.56 124 PHE A O 1
ATOM 849 N N . PHE A 1 125 ? 8.965 -0.903 -4.614 1.00 98.56 125 PHE A N 1
ATOM 850 C CA . PHE A 1 125 ? 8.410 0.356 -5.113 1.00 98.56 125 PHE A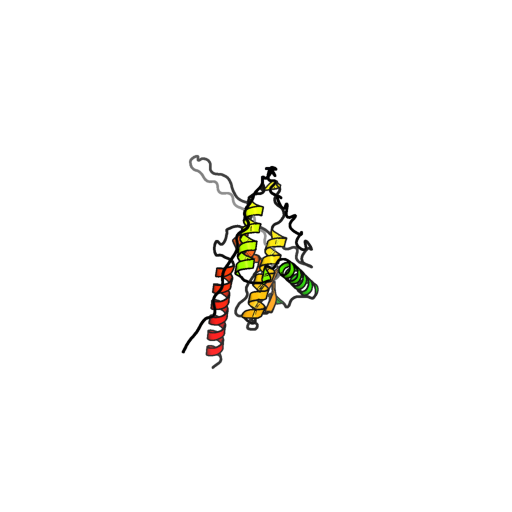 CA 1
ATOM 851 C C . PHE A 1 125 ? 9.469 1.194 -5.836 1.00 98.56 125 PHE A C 1
ATOM 853 O O . PHE A 1 125 ? 9.242 1.604 -6.975 1.00 98.56 125 PHE A O 1
ATOM 860 N N . GLU A 1 126 ? 10.624 1.418 -5.210 1.00 98.38 126 GLU A N 1
ATOM 861 C CA . GLU A 1 126 ? 11.691 2.240 -5.786 1.00 98.38 126 GLU A CA 1
ATOM 862 C C . GLU A 1 126 ? 12.326 1.586 -7.017 1.00 98.38 126 GLU A C 1
ATOM 864 O O . GLU A 1 126 ? 12.584 2.273 -8.009 1.00 98.38 126 GLU A O 1
ATOM 869 N N . GLU A 1 127 ? 12.516 0.263 -7.009 1.00 98.38 127 GLU A N 1
ATOM 870 C CA . GLU A 1 127 ? 12.995 -0.483 -8.175 1.00 98.38 127 GLU A CA 1
ATOM 871 C C . GLU A 1 127 ? 12.038 -0.321 -9.364 1.00 98.38 127 GLU A C 1
ATOM 873 O O . GLU A 1 127 ? 12.450 0.104 -10.448 1.00 98.38 127 GLU A O 1
ATOM 878 N N . GLN A 1 128 ? 10.747 -0.604 -9.161 1.00 98.19 128 GLN A N 1
ATOM 879 C CA . GLN A 1 128 ? 9.755 -0.541 -10.234 1.00 98.19 128 GLN A CA 1
ATOM 880 C C . GLN A 1 128 ? 9.540 0.888 -10.735 1.00 98.19 128 GLN A C 1
ATOM 882 O O . GLN A 1 128 ? 9.435 1.111 -11.941 1.00 98.19 128 GLN A O 1
ATOM 887 N N . ARG A 1 129 ? 9.505 1.870 -9.830 1.00 97.81 129 ARG A N 1
ATOM 888 C CA . ARG A 1 129 ? 9.359 3.284 -10.186 1.00 97.81 129 ARG A CA 1
ATOM 889 C C . ARG A 1 129 ? 10.562 3.773 -10.986 1.00 97.81 129 ARG A C 1
ATOM 891 O O . ARG A 1 129 ? 10.382 4.411 -12.022 1.00 97.81 129 ARG A O 1
ATOM 898 N N . THR A 1 130 ? 11.776 3.441 -10.551 1.00 97.94 130 THR A N 1
ATOM 899 C CA . THR A 1 130 ? 13.009 3.797 -11.268 1.00 97.94 130 THR A CA 1
ATOM 900 C C . THR A 1 130 ? 13.019 3.192 -12.669 1.00 97.94 130 THR A C 1
ATOM 902 O O . THR A 1 130 ? 13.269 3.904 -13.643 1.00 97.94 130 THR A O 1
ATOM 905 N N . ALA A 1 131 ? 12.689 1.903 -12.786 1.00 97.31 131 ALA A N 1
ATOM 906 C CA . ALA A 1 131 ? 12.601 1.218 -14.072 1.00 97.31 131 ALA A CA 1
ATOM 907 C C . ALA A 1 131 ? 11.542 1.850 -14.990 1.00 97.31 131 ALA A C 1
ATOM 909 O O . ALA A 1 131 ? 11.789 2.034 -16.178 1.00 97.31 131 ALA A O 1
ATOM 910 N N . TRP A 1 132 ? 10.389 2.237 -14.442 1.00 97.31 132 TRP A N 1
ATOM 911 C CA . TRP A 1 132 ? 9.304 2.857 -15.199 1.00 97.31 132 TRP A CA 1
ATOM 912 C C . TRP A 1 132 ? 9.678 4.241 -15.746 1.00 97.31 132 TRP A C 1
ATOM 914 O O . TRP A 1 132 ? 9.446 4.525 -16.920 1.00 97.31 132 TRP A O 1
ATOM 924 N N . TYR A 1 133 ? 10.308 5.095 -14.932 1.00 96.69 133 TYR A N 1
ATOM 925 C CA . TYR A 1 133 ? 10.747 6.425 -15.373 1.00 96.69 133 TYR A CA 1
ATOM 926 C C . TYR A 1 133 ? 11.937 6.389 -16.339 1.00 96.69 133 TYR A C 1
ATOM 928 O O . TYR A 1 133 ? 12.109 7.338 -17.105 1.00 96.69 133 TYR A O 1
ATOM 936 N N . ALA A 1 134 ? 12.723 5.308 -16.336 1.00 97.19 134 ALA A N 1
ATOM 937 C CA . ALA A 1 134 ? 13.807 5.095 -17.292 1.00 97.19 134 ALA A CA 1
ATOM 938 C C . ALA A 1 134 ? 13.314 4.785 -18.719 1.00 97.19 134 ALA A C 1
ATOM 940 O O . ALA A 1 134 ? 14.095 4.889 -19.662 1.00 97.19 134 ALA A O 1
ATOM 941 N N . VAL A 1 135 ? 12.042 4.408 -18.884 1.00 96.69 135 VAL A N 1
ATOM 942 C CA . VAL A 1 135 ? 11.406 4.215 -20.194 1.00 96.69 135 VAL A CA 1
ATOM 943 C C . VAL A 1 135 ? 10.894 5.557 -20.723 1.00 96.69 135 VAL A C 1
ATOM 945 O O . VAL A 1 135 ? 10.378 6.377 -19.956 1.00 96.69 135 VAL A O 1
ATOM 948 N N . ASP A 1 136 ? 11.012 5.768 -22.035 1.00 95.56 136 ASP A N 1
ATOM 949 C CA . ASP A 1 136 ? 10.453 6.933 -22.728 1.00 95.56 136 ASP A CA 1
ATOM 950 C C . ASP A 1 136 ? 8.941 7.020 -22.522 1.00 95.56 136 ASP A C 1
ATOM 952 O O . ASP A 1 136 ? 8.239 6.013 -22.604 1.00 95.56 136 ASP A O 1
ATOM 956 N N . GLU A 1 137 ? 8.431 8.230 -22.292 1.00 93.62 137 GLU A N 1
ATOM 957 C CA . GLU A 1 137 ? 7.043 8.469 -21.882 1.00 93.62 137 GLU A CA 1
ATOM 958 C C . GLU A 1 137 ? 6.002 7.806 -22.798 1.00 93.62 137 GLU A C 1
ATOM 960 O O . GLU A 1 137 ? 5.084 7.161 -22.300 1.00 93.62 137 GLU A O 1
ATOM 965 N N . GLU A 1 138 ? 6.198 7.861 -24.119 1.00 93.81 138 GLU A N 1
ATOM 966 C CA . GLU A 1 138 ? 5.299 7.263 -25.121 1.00 93.81 138 GLU A CA 1
ATOM 967 C C . GLU A 1 138 ? 5.249 5.725 -25.076 1.00 93.81 138 GLU A C 1
ATOM 969 O O . GLU A 1 138 ? 4.318 5.113 -25.597 1.00 93.81 138 GLU A O 1
ATOM 974 N N . SER A 1 139 ? 6.258 5.090 -24.476 1.00 94.56 139 SER A N 1
ATOM 975 C CA . SER A 1 139 ? 6.399 3.630 -24.387 1.00 94.56 139 SER A CA 1
ATOM 976 C C . SER A 1 139 ? 6.166 3.088 -22.978 1.00 94.56 139 SER A C 1
ATOM 978 O O . SER A 1 139 ? 6.289 1.880 -22.753 1.00 94.56 139 SER A O 1
ATOM 980 N N . ARG A 1 140 ? 5.849 3.954 -22.009 1.00 94.19 140 ARG A N 1
ATOM 981 C CA . ARG A 1 140 ? 5.591 3.526 -20.634 1.00 94.19 140 ARG A CA 1
ATOM 982 C C . ARG A 1 140 ? 4.308 2.705 -20.571 1.00 94.19 140 ARG A C 1
ATOM 984 O O . ARG A 1 140 ? 3.261 3.106 -21.071 1.00 94.19 140 ARG A O 1
ATOM 991 N N . ALA A 1 141 ? 4.389 1.554 -19.911 1.00 94.50 141 ALA A N 1
ATOM 992 C CA . ALA A 1 141 ? 3.201 0.794 -19.545 1.00 94.50 141 ALA A CA 1
ATOM 993 C C . ALA A 1 141 ? 2.365 1.572 -18.515 1.00 94.50 141 ALA A C 1
ATOM 995 O O . ALA A 1 141 ? 2.898 2.408 -17.787 1.00 94.50 141 ALA A O 1
ATOM 996 N N . ASP A 1 142 ? 1.075 1.263 -18.398 1.00 95.19 142 ASP A N 1
ATOM 997 C CA . ASP A 1 142 ? 0.249 1.799 -17.312 1.00 95.19 142 ASP A CA 1
ATOM 998 C C . ASP A 1 142 ? 0.847 1.393 -15.943 1.00 95.19 142 ASP A C 1
ATOM 1000 O O . ASP A 1 142 ? 1.046 0.196 -15.707 1.00 95.19 142 ASP A O 1
ATOM 1004 N N . PRO A 1 143 ? 1.164 2.341 -15.035 1.00 96.50 143 PRO A N 1
ATOM 1005 C CA . PRO A 1 143 ? 1.675 2.018 -13.705 1.00 96.50 143 PRO A CA 1
ATOM 1006 C C . PRO A 1 143 ? 0.592 1.490 -12.749 1.00 96.50 143 PRO A C 1
ATOM 1008 O O . PRO A 1 143 ? 0.928 0.916 -11.708 1.00 96.50 143 PRO A O 1
ATOM 1011 N N . ASN A 1 144 ? -0.699 1.647 -13.068 1.00 96.31 144 ASN A N 1
ATOM 1012 C CA . ASN A 1 144 ? -1.804 1.312 -12.166 1.00 96.31 144 ASN A CA 1
ATOM 1013 C C . ASN A 1 144 ? -1.796 -0.135 -11.651 1.00 96.31 144 ASN A C 1
ATOM 1015 O O . ASN A 1 144 ? -2.052 -0.322 -10.461 1.00 96.31 144 ASN A O 1
ATOM 1019 N N . PRO A 1 145 ? -1.471 -1.176 -12.444 1.00 96.94 145 PRO A N 1
ATOM 1020 C CA . PRO A 1 145 ? -1.373 -2.537 -11.920 1.00 96.94 145 PRO A CA 1
ATOM 1021 C C . PRO A 1 145 ? -0.349 -2.673 -10.782 1.00 96.94 145 PRO A C 1
ATOM 1023 O O . PRO A 1 145 ? -0.617 -3.357 -9.795 1.00 96.94 145 PRO A O 1
ATOM 1026 N N . LEU A 1 146 ? 0.797 -1.989 -10.879 1.00 97.69 146 LEU A N 1
ATOM 1027 C CA . LEU A 1 146 ? 1.827 -1.989 -9.834 1.00 97.69 146 LEU A CA 1
ATOM 1028 C C . LEU A 1 146 ? 1.388 -1.164 -8.620 1.00 97.69 146 LEU A C 1
ATOM 1030 O O . LEU A 1 146 ? 1.537 -1.613 -7.482 1.00 97.69 146 LEU A O 1
ATOM 1034 N N . ILE A 1 147 ? 0.792 0.007 -8.852 1.00 98.00 147 ILE A N 1
ATOM 1035 C CA . ILE A 1 147 ? 0.235 0.866 -7.797 1.00 98.00 147 ILE A CA 1
ATOM 1036 C C . ILE A 1 147 ? -0.834 0.116 -6.993 1.00 98.00 147 ILE A C 1
ATOM 1038 O O . ILE A 1 147 ? -0.793 0.118 -5.763 1.00 98.00 147 ILE A O 1
ATOM 1042 N N . ASN A 1 148 ? -1.757 -0.566 -7.671 1.00 97.69 148 ASN A N 1
ATOM 1043 C CA . ASN A 1 148 ? -2.826 -1.336 -7.040 1.00 97.69 148 ASN A CA 1
ATOM 1044 C C . ASN A 1 148 ? -2.272 -2.516 -6.241 1.00 97.69 148 ASN A C 1
ATOM 1046 O O . ASN A 1 148 ? -2.713 -2.751 -5.117 1.00 97.69 148 ASN A O 1
ATOM 1050 N N . LEU A 1 149 ? -1.276 -3.220 -6.785 1.00 98.50 149 LEU A N 1
ATOM 1051 C CA . LEU A 1 149 ? -0.597 -4.318 -6.103 1.00 98.50 149 LEU A CA 1
ATOM 1052 C C . LEU A 1 149 ? 0.044 -3.861 -4.787 1.00 98.50 149 LEU A C 1
ATOM 1054 O O . LEU A 1 149 ? -0.225 -4.437 -3.735 1.00 98.50 149 LEU A O 1
ATOM 1058 N N . MET A 1 150 ? 0.852 -2.802 -4.830 1.00 98.62 150 MET A N 1
ATOM 1059 C CA . MET A 1 150 ? 1.516 -2.258 -3.643 1.00 98.62 150 MET A CA 1
ATOM 1060 C C . MET A 1 150 ? 0.512 -1.638 -2.664 1.00 98.62 150 MET A C 1
ATOM 1062 O O . MET A 1 150 ? 0.619 -1.829 -1.453 1.00 98.62 150 MET A O 1
ATOM 1066 N N . GLY A 1 151 ? -0.511 -0.954 -3.180 1.00 98.31 151 GLY A N 1
ATOM 1067 C CA . GLY A 1 151 ? -1.609 -0.410 -2.386 1.00 98.31 151 GLY A CA 1
ATOM 1068 C C . GLY A 1 151 ? -2.371 -1.499 -1.632 1.00 98.31 151 GLY A C 1
ATOM 1069 O O . GLY A 1 151 ? -2.673 -1.325 -0.452 1.00 98.31 151 GLY A O 1
ATOM 1070 N N . ALA A 1 152 ? -2.622 -2.652 -2.259 1.00 98.44 152 ALA A N 1
ATOM 1071 C CA . ALA A 1 152 ? -3.239 -3.797 -1.594 1.00 98.44 152 ALA A CA 1
ATOM 1072 C C . ALA A 1 152 ? -2.384 -4.301 -0.4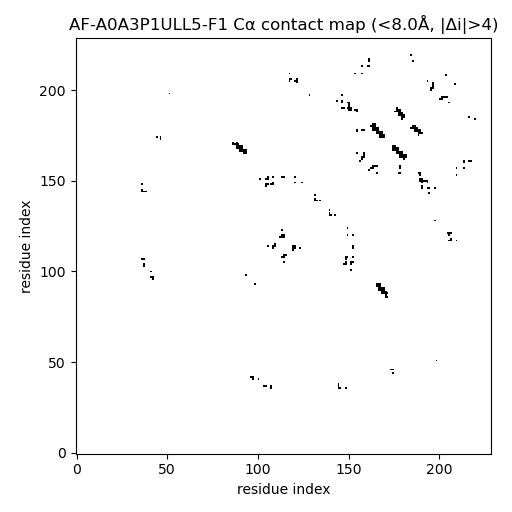20 1.00 98.44 152 ALA A C 1
ATOM 1074 O O . ALA A 1 152 ? -2.926 -4.536 0.659 1.00 98.44 152 ALA A O 1
ATOM 1075 N N . VAL A 1 153 ? -1.057 -4.392 -0.584 1.00 98.62 153 VAL A N 1
ATOM 1076 C CA . VAL A 1 153 ? -0.140 -4.782 0.506 1.00 98.62 153 VAL A CA 1
ATOM 1077 C C . VAL A 1 153 ? -0.216 -3.796 1.673 1.00 98.62 153 VAL A C 1
ATOM 1079 O O . VAL A 1 153 ? -0.363 -4.214 2.819 1.00 98.62 153 VAL A O 1
ATOM 1082 N N . ILE A 1 154 ? -0.183 -2.488 1.400 1.00 98.25 154 ILE A N 1
ATOM 1083 C CA . ILE A 1 154 ? -0.323 -1.447 2.432 1.00 98.25 154 ILE A CA 1
ATOM 1084 C C . ILE A 1 154 ? -1.654 -1.577 3.168 1.00 98.25 154 ILE A C 1
ATOM 1086 O O . ILE A 1 154 ? -1.679 -1.571 4.397 1.00 98.25 154 ILE A O 1
ATOM 1090 N N . GLY A 1 155 ? -2.758 -1.703 2.431 1.00 97.62 155 GLY A N 1
ATOM 1091 C CA . GLY A 1 155 ? -4.077 -1.845 3.038 1.00 97.62 155 GLY A CA 1
ATOM 1092 C C . GLY A 1 155 ? -4.176 -3.100 3.899 1.00 97.62 155 GLY A C 1
ATOM 1093 O O . GLY A 1 155 ? -4.680 -3.030 5.016 1.00 97.62 155 GLY A O 1
ATOM 1094 N N . GLN A 1 156 ? -3.599 -4.216 3.449 1.00 98.06 156 GLN A N 1
ATOM 1095 C CA . GLN A 1 156 ? -3.578 -5.452 4.225 1.00 98.06 156 GLN A CA 1
ATOM 1096 C C . GLN A 1 156 ? -2.766 -5.313 5.518 1.00 98.06 156 GLN A C 1
ATOM 1098 O O . GLN A 1 156 ? -3.213 -5.773 6.565 1.00 98.06 156 GLN A O 1
ATOM 1103 N N . ILE A 1 157 ? -1.628 -4.609 5.487 1.00 97.06 157 ILE A N 1
ATOM 1104 C CA . ILE A 1 157 ? -0.855 -4.296 6.699 1.00 97.06 157 ILE A CA 1
ATOM 1105 C C . ILE A 1 157 ? -1.705 -3.497 7.698 1.00 97.06 157 ILE A C 1
ATOM 1107 O O . ILE A 1 157 ? -1.642 -3.759 8.899 1.00 97.06 157 ILE A O 1
ATOM 1111 N N . LEU A 1 158 ? -2.493 -2.526 7.229 1.00 96.00 158 LEU A N 1
ATOM 1112 C CA . LEU A 1 158 ? -3.365 -1.716 8.087 1.00 96.00 158 LEU A CA 1
ATOM 1113 C C . LEU A 1 158 ? -4.535 -2.531 8.658 1.00 96.00 158 LEU A C 1
ATOM 1115 O O . LEU A 1 158 ? -4.848 -2.405 9.840 1.00 96.00 158 LEU A O 1
ATOM 1119 N N . VAL A 1 159 ? -5.138 -3.411 7.859 1.00 95.81 159 VAL A N 1
ATOM 1120 C CA . VAL A 1 159 ? -6.178 -4.345 8.322 1.00 95.81 159 VAL A CA 1
ATOM 1121 C C . VAL A 1 159 ? -5.640 -5.245 9.435 1.00 95.81 159 VAL A C 1
ATOM 1123 O O . VAL A 1 159 ? -6.241 -5.335 10.502 1.00 95.81 159 VAL A O 1
ATOM 1126 N N . GLU A 1 160 ? -4.476 -5.860 9.226 1.00 94.88 160 GLU A N 1
ATOM 1127 C CA . GLU A 1 160 ? -3.901 -6.824 10.171 1.00 94.88 160 GLU A CA 1
ATOM 1128 C C . GLU A 1 160 ? -3.346 -6.179 11.444 1.00 94.88 160 GLU A C 1
ATOM 1130 O O . GLU A 1 160 ? -3.436 -6.768 12.519 1.00 94.88 160 GLU A O 1
ATOM 1135 N N . ARG A 1 161 ? -2.740 -4.989 11.341 1.00 93.88 161 ARG A N 1
ATOM 1136 C CA . ARG A 1 161 ? -2.023 -4.361 12.466 1.00 93.88 161 ARG A CA 1
ATOM 1137 C C . ARG A 1 161 ? -2.816 -3.284 13.193 1.00 93.88 161 ARG A C 1
ATOM 1139 O O . ARG A 1 161 ? -2.428 -2.9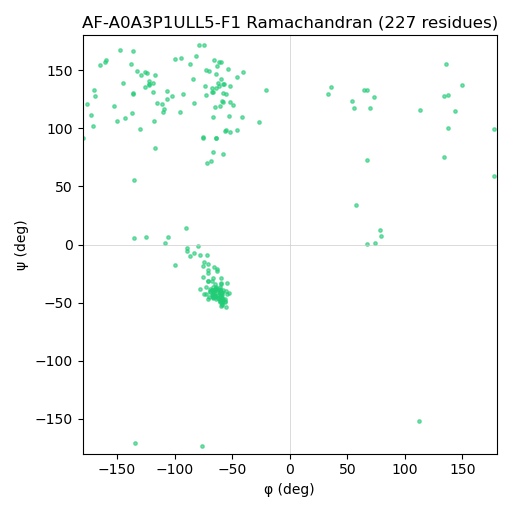14 14.299 1.00 93.88 161 ARG A O 1
ATOM 1146 N N . CYS A 1 162 ? -3.870 -2.753 12.580 1.00 91.25 162 CYS A N 1
ATOM 1147 C CA . CYS A 1 162 ? -4.636 -1.633 13.125 1.00 91.25 162 CYS A CA 1
ATOM 1148 C C . CYS A 1 162 ? -6.136 -1.921 13.262 1.00 91.25 162 CYS A C 1
ATOM 1150 O O . CYS A 1 162 ? -6.875 -1.012 13.634 1.00 91.25 162 CYS A O 1
ATOM 1152 N N . GLU A 1 163 ? -6.570 -3.162 13.006 1.00 90.00 163 GLU A N 1
ATOM 1153 C CA . GLU A 1 163 ? -7.977 -3.596 13.076 1.00 90.00 163 GLU A CA 1
ATOM 1154 C C . GLU A 1 163 ? -8.899 -2.774 12.159 1.00 90.00 163 GLU A C 1
ATOM 1156 O O . GLU A 1 163 ? -10.060 -2.510 12.466 1.00 90.00 163 GLU A O 1
ATOM 1161 N N . MET A 1 164 ? -8.369 -2.358 11.007 1.00 93.62 164 MET A N 1
ATOM 1162 C CA . MET A 1 164 ? -9.162 -1.718 9.960 1.00 93.62 164 MET A CA 1
ATOM 1163 C C . MET A 1 164 ? -9.894 -2.769 9.119 1.00 93.62 164 MET A C 1
ATOM 1165 O O . MET A 1 164 ? -9.524 -3.943 9.096 1.00 93.62 164 MET A O 1
ATOM 1169 N N . LYS A 1 165 ? -10.917 -2.346 8.377 1.00 94.88 165 LYS A N 1
ATOM 1170 C CA . LYS A 1 165 ? -11.667 -3.194 7.445 1.00 94.88 165 LYS A CA 1
ATOM 1171 C C . LYS A 1 165 ? -11.618 -2.604 6.045 1.00 94.88 165 LYS A C 1
ATOM 1173 O O . LYS A 1 165 ? -11.705 -1.390 5.873 1.00 94.88 165 LYS A O 1
ATOM 1178 N N . TRP A 1 166 ? -11.490 -3.473 5.047 1.00 96.88 166 TRP A N 1
ATOM 1179 C CA . TRP A 1 166 ? -11.623 -3.080 3.650 1.00 96.88 166 TRP A CA 1
ATOM 1180 C C . TRP A 1 166 ? -13.042 -2.588 3.358 1.00 96.88 166 TRP A C 1
ATOM 1182 O O . TRP A 1 166 ? -14.022 -3.235 3.736 1.00 96.88 166 TRP A O 1
ATOM 1192 N N . CYS A 1 167 ? -13.138 -1.471 2.651 1.00 94.75 167 CYS A N 1
ATOM 1193 C CA . CYS A 1 167 ? -14.394 -0.878 2.224 1.00 94.75 167 CYS A CA 1
ATOM 1194 C C . CYS A 1 167 ? -14.238 -0.168 0.875 1.00 94.75 167 CYS A C 1
ATOM 1196 O O . CYS A 1 167 ? -13.134 0.067 0.376 1.00 94.75 167 CYS A O 1
ATOM 1198 N N . VAL A 1 168 ? -15.376 0.166 0.289 1.00 93.06 168 VAL A N 1
ATOM 1199 C CA . VAL A 1 168 ? -15.493 1.097 -0.820 1.00 93.06 168 VAL A CA 1
ATOM 1200 C C . VAL A 1 168 ? -16.001 2.412 -0.262 1.00 93.06 168 VAL A C 1
ATOM 1202 O O . VAL A 1 168 ? -17.015 2.438 0.433 1.00 93.06 168 VAL A O 1
ATOM 1205 N N . LEU A 1 169 ? -15.306 3.498 -0.575 1.00 90.06 169 LEU A N 1
ATOM 1206 C CA . LEU A 1 169 ? -15.749 4.846 -0.265 1.00 90.06 169 LEU A CA 1
ATOM 1207 C C . LEU A 1 169 ? -16.201 5.520 -1.560 1.00 90.06 169 LEU A C 1
ATOM 1209 O O . LEU A 1 169 ? -15.459 5.538 -2.542 1.00 90.06 169 LEU A O 1
ATOM 1213 N N . ILE A 1 170 ? -17.431 6.021 -1.558 1.00 88.62 170 ILE A N 1
ATOM 1214 C CA . ILE A 1 170 ? -18.041 6.746 -2.672 1.00 88.62 170 ILE A CA 1
ATOM 1215 C C . ILE A 1 170 ? -18.182 8.200 -2.242 1.00 88.62 170 ILE A C 1
ATOM 1217 O O . ILE A 1 170 ? -18.847 8.482 -1.245 1.00 88.62 170 ILE A O 1
ATOM 1221 N N . ASP A 1 171 ? -17.567 9.108 -2.985 1.00 83.19 171 ASP A N 1
ATOM 1222 C CA . ASP A 1 171 ? -17.690 10.551 -2.804 1.00 83.19 171 ASP A CA 1
ATOM 1223 C C . ASP A 1 171 ? -17.908 11.253 -4.158 1.00 83.19 171 ASP A C 1
ATOM 1225 O O . ASP A 1 171 ? -18.160 10.611 -5.180 1.00 83.19 171 ASP A O 1
ATOM 1229 N N . GLU A 1 172 ? -17.848 12.585 -4.167 1.00 81.50 172 GLU A N 1
ATOM 1230 C CA . GLU A 1 172 ? -18.008 13.399 -5.379 1.00 81.50 172 GLU A CA 1
ATOM 1231 C C . GLU A 1 172 ? -16.906 13.158 -6.428 1.00 81.50 172 GLU A C 1
ATOM 1233 O O . GLU A 1 172 ? -17.115 13.444 -7.603 1.00 81.50 172 GLU A O 1
ATOM 1238 N N . GLN A 1 173 ? -15.748 12.629 -6.018 1.00 75.00 173 GLN A N 1
ATOM 1239 C CA . GLN A 1 173 ? -14.616 12.282 -6.886 1.00 75.00 173 GLN A CA 1
ATOM 1240 C C . GLN A 1 173 ? -14.716 10.842 -7.414 1.00 75.00 173 GLN A C 1
ATOM 1242 O O . GLN A 1 173 ? -13.876 10.403 -8.200 1.00 75.00 173 GLN A O 1
ATOM 1247 N N . GLY A 1 174 ? -15.739 10.094 -6.995 1.00 81.94 174 GLY A N 1
ATOM 1248 C CA . GLY A 1 174 ? -16.039 8.757 -7.477 1.00 81.94 174 GLY A CA 1
ATOM 1249 C C . GLY A 1 174 ? -15.841 7.678 -6.420 1.00 81.94 174 GLY A C 1
ATOM 1250 O O . GLY A 1 174 ? -16.030 7.877 -5.223 1.00 81.94 174 GLY A O 1
ATOM 1251 N N . THR A 1 175 ? -15.531 6.469 -6.886 1.00 85.56 175 THR A N 1
ATOM 1252 C CA . THR A 1 175 ? -15.540 5.261 -6.056 1.00 85.56 175 THR A CA 1
ATOM 1253 C C . THR A 1 175 ? -14.122 4.752 -5.825 1.00 85.56 175 THR A C 1
ATOM 1255 O O . THR A 1 175 ? -13.487 4.234 -6.745 1.00 85.56 175 THR A O 1
ATOM 1258 N N . SER A 1 176 ? -13.653 4.786 -4.581 1.00 88.06 176 SER A N 1
ATOM 1259 C CA . SER A 1 176 ? -12.289 4.405 -4.206 1.00 88.06 176 SER A CA 1
ATOM 1260 C C . SER A 1 176 ? -12.246 3.228 -3.234 1.00 88.06 176 SER A C 1
ATOM 1262 O O . SER A 1 176 ? -13.013 3.165 -2.275 1.00 88.06 176 SER A O 1
ATOM 1264 N N . LEU A 1 177 ? -11.299 2.309 -3.448 1.00 93.50 177 LEU A N 1
ATOM 1265 C CA . LEU A 1 177 ? -10.995 1.266 -2.471 1.00 93.50 177 LEU A CA 1
ATOM 1266 C C . LEU A 1 177 ? -10.256 1.883 -1.275 1.00 93.50 177 LEU A C 1
ATOM 1268 O O . LEU A 1 177 ? -9.243 2.571 -1.443 1.00 93.50 177 LEU A O 1
ATOM 1272 N N . ALA A 1 178 ? -10.746 1.609 -0.074 1.00 94.75 178 ALA A N 1
ATOM 1273 C CA . ALA A 1 178 ? -10.238 2.170 1.165 1.00 94.75 178 ALA A CA 1
ATOM 1274 C C . ALA A 1 178 ? -10.129 1.101 2.259 1.00 94.75 178 ALA A C 1
ATOM 1276 O O . ALA A 1 178 ? -10.658 -0.008 2.155 1.00 94.75 178 ALA A O 1
ATOM 1277 N N . VAL A 1 179 ? -9.426 1.452 3.331 1.00 95.75 179 VAL A N 1
ATOM 1278 C CA . VAL A 1 179 ? -9.518 0.756 4.614 1.00 95.75 179 VAL A CA 1
ATOM 1279 C C . VAL A 1 179 ? -10.020 1.748 5.648 1.00 95.75 179 VAL A C 1
ATOM 1281 O O . VAL A 1 179 ? -9.505 2.862 5.737 1.00 95.75 179 VAL A O 1
ATOM 1284 N N . ALA A 1 180 ? -11.030 1.363 6.417 1.00 93.12 180 ALA A N 1
ATOM 1285 C CA . ALA A 1 180 ? -11.640 2.216 7.428 1.00 93.12 180 ALA A CA 1
ATOM 1286 C C . ALA A 1 180 ? -11.647 1.535 8.798 1.00 93.12 180 ALA A C 1
ATOM 1288 O O . ALA A 1 180 ? -11.728 0.309 8.903 1.00 93.12 180 ALA A O 1
ATOM 1289 N N . SER A 1 181 ? -11.549 2.343 9.849 1.00 87.00 181 SER A N 1
ATOM 1290 C CA . SER A 1 181 ? -11.850 1.912 11.213 1.00 87.00 181 SER A CA 1
ATOM 1291 C C . SER A 1 181 ? -13.331 1.532 11.322 1.00 87.00 181 SER A C 1
ATOM 1293 O O . SER A 1 181 ? -14.176 2.150 10.676 1.00 87.00 181 SER A O 1
ATOM 1295 N N . GLU A 1 182 ? -13.665 0.547 12.159 1.00 72.88 182 GLU A N 1
ATOM 1296 C CA . GLU A 1 182 ? -15.058 0.149 12.421 1.00 72.88 182 GLU A CA 1
ATOM 1297 C C . GLU A 1 182 ? -15.899 1.295 13.001 1.00 72.88 182 GLU A C 1
ATOM 1299 O O . GLU A 1 182 ? -17.091 1.386 12.723 1.00 72.88 182 GLU A O 1
ATOM 1304 N N . VAL A 1 183 ? -15.258 2.221 13.719 1.00 64.62 183 VAL A N 1
ATOM 1305 C CA . VAL A 1 183 ? -15.897 3.429 14.264 1.00 64.62 183 VAL A CA 1
ATOM 1306 C C . VAL A 1 183 ? -16.062 4.536 13.208 1.00 64.62 183 VAL A C 1
ATOM 1308 O O . VAL A 1 183 ? -16.566 5.611 13.512 1.00 64.62 183 VAL A O 1
ATOM 1311 N N . GLY A 1 184 ? -15.606 4.317 11.966 1.00 64.12 184 GLY A N 1
ATOM 1312 C CA . GLY A 1 184 ? -15.708 5.273 10.854 1.00 64.12 184 GLY A CA 1
ATOM 1313 C C . GLY A 1 184 ? -14.873 6.551 11.011 1.00 64.12 184 GLY A C 1
ATOM 1314 O O . GLY A 1 184 ? -14.889 7.398 10.125 1.00 64.12 184 GLY A O 1
ATOM 1315 N N . SER A 1 185 ? -14.124 6.686 12.108 1.00 76.44 185 SER A N 1
ATOM 1316 C CA . SER A 1 185 ? -13.356 7.885 12.463 1.00 76.44 185 SER A CA 1
ATOM 1317 C C . SER A 1 185 ? -12.129 8.125 11.584 1.00 76.44 185 SER A C 1
ATOM 1319 O O . SER A 1 185 ? -11.683 9.259 11.438 1.00 76.44 185 SER A O 1
ATOM 1321 N N . ILE A 1 186 ? -11.584 7.066 10.980 1.00 87.44 186 ILE A N 1
ATOM 1322 C CA . ILE A 1 186 ? -10.435 7.133 10.074 1.00 87.44 186 ILE A CA 1
ATOM 1323 C C . ILE A 1 186 ? -10.704 6.257 8.857 1.00 87.44 186 ILE A C 1
ATOM 1325 O O . ILE A 1 186 ? -10.988 5.064 8.998 1.00 87.44 186 ILE A O 1
ATOM 1329 N N . ALA A 1 187 ? -10.518 6.835 7.671 1.00 91.50 187 ALA A N 1
ATOM 1330 C CA . ALA A 1 187 ? -10.431 6.125 6.404 1.00 91.50 187 ALA A CA 1
ATOM 1331 C C . ALA A 1 187 ? -9.098 6.445 5.721 1.00 91.50 187 ALA A C 1
ATOM 1333 O O . ALA A 1 187 ? -8.636 7.585 5.709 1.00 91.50 187 ALA A O 1
ATOM 1334 N N . MET A 1 188 ? -8.478 5.424 5.144 1.00 93.44 188 MET A N 1
ATOM 1335 C CA . MET A 1 188 ? -7.223 5.523 4.410 1.00 93.44 188 MET A CA 1
ATOM 1336 C C . MET A 1 188 ? -7.422 4.960 3.010 1.00 93.44 188 MET A C 1
ATOM 1338 O O . MET A 1 188 ? -8.168 4.001 2.826 1.00 93.44 188 MET A O 1
ATOM 1342 N N . PHE A 1 189 ? -6.714 5.523 2.030 1.00 95.31 189 PHE A N 1
ATOM 1343 C CA . PHE A 1 189 ? -6.801 5.143 0.616 1.00 95.31 189 PHE A CA 1
ATOM 1344 C C . PHE A 1 189 ? -5.449 4.598 0.141 1.00 95.31 189 PHE A C 1
ATOM 1346 O O . PHE A 1 189 ? -4.645 5.355 -0.413 1.00 95.31 189 PHE A O 1
ATOM 1353 N N . PRO A 1 190 ? -5.145 3.308 0.375 1.00 96.44 190 PRO A N 1
ATOM 1354 C CA . PRO A 1 190 ? -3.806 2.764 0.160 1.00 96.44 190 PRO A CA 1
ATOM 1355 C C . PRO A 1 190 ? -3.311 2.909 -1.282 1.00 96.44 190 PRO A C 1
ATOM 1357 O O . PRO A 1 190 ? -2.163 3.281 -1.502 1.00 96.44 190 PRO A O 1
ATOM 1360 N N . MET A 1 191 ? -4.182 2.683 -2.268 1.00 96.19 191 MET A N 1
ATOM 1361 C CA . MET A 1 191 ? -3.832 2.783 -3.692 1.00 96.19 191 MET A CA 1
ATOM 1362 C C . MET A 1 191 ? -3.500 4.225 -4.087 1.00 96.19 191 MET A C 1
ATOM 1364 O O . MET A 1 191 ? -2.464 4.478 -4.695 1.00 96.19 191 MET A O 1
ATOM 1368 N N . ASN A 1 192 ? -4.313 5.189 -3.646 1.00 94.88 192 ASN A N 1
ATOM 1369 C CA . ASN A 1 192 ? -4.053 6.611 -3.872 1.00 94.88 192 ASN A CA 1
ATOM 1370 C C . ASN A 1 192 ? -2.768 7.073 -3.161 1.00 94.88 192 ASN A C 1
ATOM 1372 O O . ASN A 1 192 ? -1.983 7.850 -3.700 1.00 94.88 192 ASN A O 1
ATOM 1376 N N . ALA A 1 193 ? -2.511 6.566 -1.953 1.00 96.00 193 ALA A N 1
ATOM 1377 C CA . ALA A 1 193 ? -1.285 6.859 -1.222 1.00 96.00 193 ALA A CA 1
ATOM 1378 C C . ALA A 1 193 ? -0.033 6.395 -1.989 1.00 96.00 193 ALA A C 1
ATOM 1380 O O . ALA A 1 193 ? 0.968 7.115 -2.000 1.00 96.00 193 ALA A O 1
ATOM 1381 N N . VAL A 1 194 ? -0.082 5.236 -2.652 1.00 98.00 194 VAL A N 1
ATOM 1382 C CA . VAL A 1 194 ? 1.002 4.777 -3.535 1.00 98.00 194 VAL A CA 1
ATOM 1383 C C . VAL A 1 194 ? 1.064 5.622 -4.807 1.00 98.00 194 VAL A C 1
ATOM 1385 O O . VAL A 1 194 ? 2.147 6.072 -5.167 1.00 98.00 194 VAL A O 1
ATOM 1388 N N . ALA A 1 195 ? -0.073 5.911 -5.447 1.00 97.12 195 ALA A N 1
ATOM 1389 C CA . ALA A 1 195 ? -0.133 6.708 -6.675 1.00 97.12 195 ALA A CA 1
ATOM 1390 C C . ALA A 1 195 ? 0.510 8.094 -6.506 1.00 97.12 195 ALA A C 1
ATOM 1392 O O . ALA A 1 195 ? 1.365 8.488 -7.297 1.00 97.12 195 ALA A O 1
ATOM 1393 N N . LYS A 1 196 ? 0.180 8.801 -5.418 1.00 96.50 196 LYS A N 1
ATOM 1394 C CA . LYS A 1 196 ? 0.762 10.113 -5.088 1.00 96.50 196 LYS A CA 1
ATOM 1395 C C . LYS A 1 196 ? 2.280 10.063 -4.913 1.00 96.50 196 LYS A C 1
ATOM 1397 O O . LYS A 1 196 ? 2.972 11.031 -5.217 1.00 96.50 196 LYS A O 1
ATOM 1402 N N . ARG A 1 197 ? 2.811 8.949 -4.406 1.00 97.81 197 ARG A N 1
ATOM 1403 C CA . ARG A 1 197 ? 4.261 8.751 -4.267 1.00 97.81 197 ARG A CA 1
ATOM 1404 C C . ARG A 1 197 ? 4.908 8.386 -5.586 1.00 97.81 197 ARG A C 1
ATOM 1406 O O . ARG A 1 197 ? 5.983 8.887 -5.896 1.00 97.81 197 ARG A O 1
ATOM 1413 N N . TRP A 1 198 ? 4.225 7.574 -6.387 1.00 97.75 198 TRP A N 1
ATOM 1414 C CA . TRP A 1 198 ? 4.670 7.200 -7.722 1.00 97.75 198 TRP A CA 1
ATOM 1415 C C . TRP A 1 198 ? 4.906 8.443 -8.588 1.00 97.75 198 TRP A C 1
ATOM 1417 O O . TRP A 1 198 ? 5.993 8.606 -9.141 1.00 97.75 198 TRP A O 1
ATOM 1427 N N . THR A 1 199 ? 3.943 9.371 -8.608 1.00 95.81 199 THR A N 1
ATOM 1428 C CA . THR A 1 199 ? 3.995 10.618 -9.394 1.00 95.81 199 THR A CA 1
ATOM 1429 C C . THR A 1 199 ? 4.878 11.712 -8.789 1.00 95.81 199 THR A C 1
ATOM 1431 O O . THR A 1 199 ? 5.132 12.723 -9.439 1.00 95.81 199 THR A O 1
ATOM 1434 N N . GLY A 1 200 ? 5.360 11.542 -7.554 1.00 94.19 200 GLY A N 1
ATOM 1435 C CA . GLY A 1 200 ? 6.142 12.558 -6.841 1.00 94.19 200 GLY A CA 1
ATOM 1436 C C . GLY A 1 200 ? 5.316 13.682 -6.202 1.00 94.19 200 GLY A C 1
ATOM 1437 O O . GLY A 1 200 ? 5.894 14.613 -5.645 1.00 94.19 200 GLY A O 1
ATOM 1438 N N . GLN A 1 201 ? 3.980 13.594 -6.207 1.00 95.69 201 GLN A N 1
ATOM 1439 C CA . GLN A 1 201 ? 3.110 14.501 -5.440 1.00 95.69 201 GLN A CA 1
ATOM 1440 C C . GLN A 1 201 ? 3.327 14.379 -3.922 1.00 95.69 201 GLN A C 1
ATOM 1442 O O . GLN A 1 201 ? 3.018 15.297 -3.163 1.00 95.69 201 GLN A O 1
ATOM 1447 N N . ASN A 1 202 ? 3.856 13.245 -3.464 1.00 94.56 202 ASN A N 1
ATOM 1448 C CA . ASN A 1 202 ? 4.295 13.028 -2.094 1.00 94.56 202 ASN A CA 1
ATOM 1449 C C . ASN A 1 202 ? 5.656 12.317 -2.095 1.00 94.56 202 ASN A C 1
ATOM 1451 O O . ASN A 1 202 ? 5.819 11.305 -2.763 1.00 94.56 202 ASN A O 1
ATOM 1455 N N . MET A 1 203 ? 6.624 12.834 -1.336 1.00 92.31 203 MET A N 1
ATOM 1456 C CA . MET A 1 203 ? 8.004 12.319 -1.320 1.00 92.31 203 MET A CA 1
ATOM 1457 C C . MET A 1 203 ? 8.340 11.517 -0.053 1.00 92.31 203 MET A C 1
ATOM 1459 O O . MET A 1 203 ? 9.492 11.162 0.174 1.00 92.31 203 MET A O 1
ATOM 1463 N N . THR A 1 204 ? 7.356 11.250 0.808 1.00 96.75 204 THR A N 1
ATOM 1464 C CA . THR A 1 204 ? 7.528 10.370 1.969 1.00 96.75 204 THR A CA 1
ATOM 1465 C C . THR A 1 204 ? 7.610 8.917 1.503 1.00 96.75 204 THR A C 1
ATOM 1467 O O . THR A 1 204 ? 6.773 8.501 0.705 1.00 96.75 204 THR A O 1
ATOM 1470 N N . SER A 1 205 ? 8.537 8.126 2.048 1.00 97.31 205 SER A N 1
ATOM 1471 C CA . SER A 1 205 ? 8.632 6.684 1.764 1.00 97.31 205 SER A CA 1
ATOM 1472 C C . SER A 1 205 ? 7.356 5.921 2.152 1.00 97.31 205 SER A C 1
ATOM 1474 O O . SER A 1 205 ? 6.580 6.372 3.006 1.00 97.31 205 SER A O 1
ATOM 1476 N N . LEU A 1 206 ? 7.121 4.750 1.554 1.00 97.50 206 LEU A N 1
ATOM 1477 C CA . LEU A 1 206 ? 6.013 3.863 1.940 1.00 97.50 206 LEU A CA 1
ATOM 1478 C C . LEU A 1 206 ? 6.188 3.349 3.370 1.00 97.50 206 LEU A C 1
ATOM 1480 O O . LEU A 1 206 ? 5.216 3.256 4.123 1.00 97.50 206 LEU A O 1
ATOM 1484 N N . THR A 1 207 ? 7.425 3.070 3.774 1.00 97.81 207 THR A N 1
ATOM 1485 C CA . THR A 1 207 ? 7.739 2.653 5.146 1.00 97.81 207 THR A CA 1
ATOM 1486 C C . THR A 1 207 ? 7.377 3.740 6.159 1.00 97.81 207 THR A C 1
ATOM 1488 O O . THR A 1 207 ? 6.730 3.456 7.170 1.00 97.81 207 THR A O 1
ATOM 1491 N N . GLU A 1 208 ? 7.746 4.995 5.887 1.00 97.44 208 GLU A N 1
ATOM 1492 C CA . GLU A 1 208 ? 7.423 6.110 6.779 1.00 97.44 208 GLU A CA 1
ATOM 1493 C C . GLU A 1 208 ? 5.922 6.406 6.781 1.00 97.44 208 GLU A C 1
ATOM 1495 O O . GLU A 1 208 ? 5.335 6.643 7.836 1.00 97.44 208 GLU A O 1
ATOM 1500 N N . PHE A 1 209 ? 5.266 6.301 5.623 1.00 97.06 209 PHE A N 1
ATOM 1501 C CA . PHE A 1 209 ? 3.813 6.391 5.529 1.00 97.06 209 PHE A CA 1
ATOM 1502 C C . PHE A 1 209 ? 3.108 5.366 6.418 1.00 97.06 209 PHE A C 1
ATOM 1504 O O . PHE A 1 209 ? 2.221 5.738 7.185 1.00 97.06 209 PHE A O 1
ATOM 1511 N N . LEU A 1 210 ? 3.507 4.093 6.350 1.00 96.94 210 LEU A N 1
ATOM 1512 C CA . LEU A 1 210 ? 2.948 3.036 7.192 1.00 96.94 210 LEU A CA 1
ATOM 1513 C C . LEU A 1 210 ? 3.171 3.331 8.677 1.00 96.94 210 LEU A C 1
ATOM 1515 O O . LEU A 1 210 ? 2.240 3.195 9.470 1.00 96.94 210 LEU A O 1
ATOM 1519 N N . ARG A 1 211 ? 4.376 3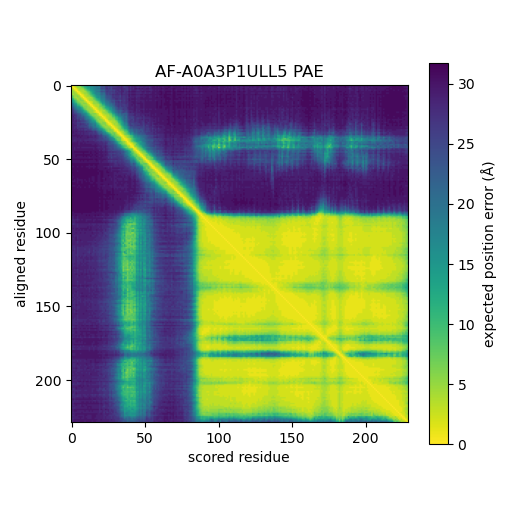.775 9.053 1.00 96.81 211 ARG A N 1
ATOM 1520 C CA . ARG A 1 211 ? 4.711 4.122 10.439 1.00 96.81 211 ARG A CA 1
ATOM 1521 C C . ARG A 1 211 ? 3.824 5.248 10.973 1.00 96.81 211 ARG A C 1
ATOM 1523 O O . ARG A 1 211 ? 3.273 5.123 12.064 1.00 96.81 211 ARG A O 1
ATOM 1530 N N . LEU A 1 212 ? 3.687 6.332 10.210 1.00 95.69 212 LEU A N 1
ATOM 1531 C CA . LEU A 1 212 ? 2.859 7.484 10.575 1.00 95.69 212 LEU A CA 1
ATOM 1532 C C . LEU A 1 212 ? 1.378 7.106 10.645 1.00 95.69 212 LEU A C 1
ATOM 1534 O O . LEU A 1 212 ? 0.714 7.434 11.621 1.00 95.69 212 LEU A O 1
ATOM 1538 N N . SER A 1 213 ? 0.891 6.346 9.665 1.00 94.69 213 SER A N 1
ATOM 1539 C CA . SER A 1 213 ? -0.493 5.866 9.623 1.00 94.69 213 SER A CA 1
ATOM 1540 C C . SER A 1 213 ? -0.835 5.019 10.848 1.00 94.69 213 SER A C 1
ATOM 1542 O O . SER A 1 213 ? -1.856 5.235 11.488 1.00 94.69 213 SER A O 1
ATOM 1544 N N . GLN A 1 214 ? 0.040 4.079 11.218 1.00 94.38 214 GLN A N 1
ATOM 1545 C CA . GLN A 1 214 ? -0.155 3.224 12.393 1.00 94.38 214 GLN A CA 1
ATOM 1546 C C . GLN A 1 214 ? -0.152 4.018 13.703 1.00 94.38 214 GLN A C 1
ATOM 1548 O O . GLN A 1 214 ? -0.922 3.701 14.609 1.00 94.38 214 GLN A O 1
ATOM 1553 N N . ALA A 1 215 ? 0.718 5.027 13.814 1.00 94.19 215 ALA A N 1
ATOM 1554 C CA . ALA A 1 215 ? 0.761 5.903 14.980 1.00 94.19 215 ALA A CA 1
ATOM 1555 C C . ALA A 1 215 ? -0.528 6.725 15.104 1.00 94.19 215 ALA A C 1
ATOM 1557 O O . ALA A 1 215 ? -1.098 6.792 16.189 1.00 94.19 215 ALA A O 1
ATOM 1558 N N . GLU A 1 216 ? -1.010 7.278 13.993 1.00 92.50 216 GLU A N 1
ATOM 1559 C CA . GLU A 1 216 ? -2.230 8.083 13.966 1.00 92.50 216 GLU A CA 1
ATOM 1560 C C . GLU A 1 216 ? -3.476 7.257 14.288 1.00 92.50 216 GLU A C 1
ATOM 1562 O O . GLU A 1 216 ? -4.279 7.643 15.132 1.00 92.50 216 GLU A O 1
ATOM 1567 N N . ILE A 1 217 ? -3.604 6.066 13.695 1.00 92.12 217 ILE A N 1
ATOM 1568 C CA . ILE A 1 217 ? -4.733 5.176 13.986 1.00 92.12 217 ILE A CA 1
ATOM 1569 C C . ILE A 1 217 ? -4.750 4.784 15.463 1.00 92.12 217 ILE A C 1
ATOM 1571 O O . ILE A 1 217 ? -5.814 4.741 16.073 1.00 92.12 217 ILE A O 1
ATOM 1575 N N . ARG A 1 218 ? -3.582 4.514 16.057 1.00 90.94 218 ARG A N 1
ATOM 1576 C CA . ARG A 1 218 ? -3.500 4.206 17.486 1.00 90.94 218 ARG A CA 1
ATOM 1577 C C . ARG A 1 218 ? -3.923 5.397 1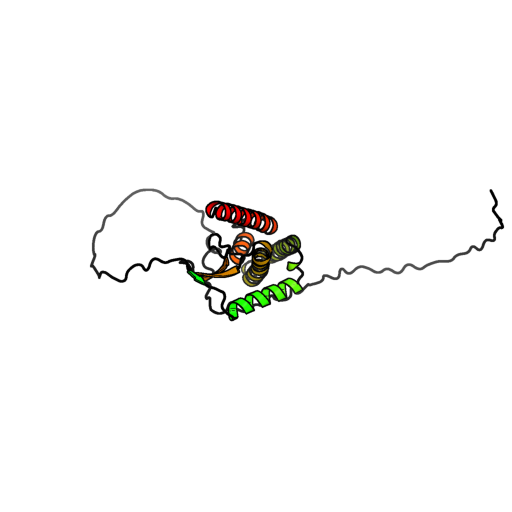8.339 1.00 90.94 218 ARG A C 1
ATOM 1579 O O . ARG A 1 218 ? -4.737 5.213 19.233 1.00 90.94 218 ARG A O 1
ATOM 1586 N N . ARG A 1 219 ? -3.414 6.590 18.025 1.00 91.38 219 ARG A N 1
ATOM 1587 C CA . ARG A 1 219 ? -3.736 7.826 18.740 1.00 91.38 219 ARG A CA 1
ATOM 1588 C C . ARG A 1 219 ? -5.245 8.076 18.769 1.00 91.38 219 ARG A C 1
ATOM 1590 O O . ARG A 1 219 ? -5.811 8.222 19.841 1.00 91.38 219 ARG A O 1
ATOM 1597 N N . VAL A 1 220 ? -5.901 8.070 17.610 1.00 89.50 220 VAL A N 1
ATOM 1598 C CA . VAL A 1 220 ? -7.349 8.333 17.529 1.00 89.50 220 VAL A CA 1
ATOM 1599 C C . VAL A 1 220 ? -8.160 7.249 18.237 1.00 89.50 220 VAL A C 1
ATOM 1601 O O . VAL A 1 220 ? -9.194 7.532 18.831 1.00 89.50 220 VAL A O 1
ATOM 1604 N N . ARG A 1 221 ? -7.702 5.993 18.210 1.00 86.31 221 ARG A N 1
ATOM 1605 C CA . ARG A 1 221 ? -8.356 4.916 18.964 1.00 86.31 221 ARG A CA 1
ATOM 1606 C C . ARG A 1 221 ? -8.243 5.098 20.475 1.00 86.31 221 ARG A C 1
ATOM 1608 O O . ARG A 1 221 ? -9.185 4.746 21.173 1.00 86.31 221 ARG A O 1
ATOM 1615 N N . GLU A 1 222 ? -7.113 5.600 20.963 1.00 88.50 222 GLU A N 1
ATOM 1616 C CA . GLU A 1 222 ? -6.927 5.937 22.378 1.00 88.50 222 GLU A CA 1
ATOM 1617 C C . GLU A 1 222 ? -7.836 7.112 22.773 1.00 88.50 222 GLU A C 1
ATOM 1619 O O . GLU A 1 222 ? -8.566 6.997 23.750 1.00 88.50 222 GLU A O 1
ATOM 1624 N N . GLU A 1 223 ? -7.892 8.174 21.961 1.00 88.19 223 GLU A N 1
ATOM 1625 C CA . GLU A 1 223 ? -8.772 9.333 22.194 1.00 88.19 223 GLU A CA 1
ATOM 1626 C C . GLU A 1 223 ? -10.259 8.929 22.256 1.00 88.19 223 GLU A C 1
ATOM 1628 O O . GLU A 1 223 ? -10.969 9.334 23.172 1.00 88.19 223 GLU A O 1
ATOM 1633 N N . LEU A 1 224 ? -10.726 8.064 21.348 1.00 84.75 224 LEU A N 1
ATOM 1634 C CA . LEU A 1 224 ? -12.115 7.582 21.362 1.00 84.75 224 LEU A CA 1
ATOM 1635 C C . LEU A 1 224 ? -12.436 6.685 22.565 1.00 84.75 224 LEU A C 1
ATOM 1637 O O . LEU A 1 224 ? -13.569 6.687 23.033 1.00 84.75 224 LEU A O 1
ATOM 1641 N N . ALA A 1 225 ? -11.465 5.919 23.067 1.00 83.81 225 ALA A N 1
ATOM 1642 C CA . ALA A 1 225 ? -11.669 5.090 24.253 1.00 83.81 225 ALA A CA 1
ATOM 1643 C C . ALA A 1 225 ? -11.794 5.934 25.534 1.00 83.81 225 ALA A C 1
ATOM 1645 O O . ALA A 1 225 ? -12.519 5.541 26.443 1.00 83.81 225 ALA A O 1
ATOM 1646 N N . GLU A 1 226 ? -11.113 7.083 25.600 1.00 84.75 226 GLU A N 1
ATOM 1647 C CA . GLU A 1 226 ? -11.198 8.025 26.725 1.00 84.75 226 GLU A CA 1
ATOM 1648 C C . GLU A 1 226 ? -12.505 8.838 26.722 1.00 84.75 226 GLU A C 1
ATOM 1650 O O . GLU A 1 226 ? -12.977 9.238 27.781 1.00 84.75 226 GLU A O 1
ATOM 1655 N N . GLU A 1 227 ? -13.113 9.079 25.555 1.00 76.88 227 GLU A N 1
ATOM 1656 C CA . GLU A 1 227 ? -14.405 9.778 25.444 1.00 76.88 227 GLU A CA 1
ATOM 1657 C C . GLU A 1 227 ? -15.614 8.910 25.844 1.00 76.88 227 GLU A C 1
ATOM 1659 O O . GLU A 1 227 ? -16.690 9.444 26.128 1.00 76.88 227 GLU A O 1
ATOM 1664 N N . GLU A 1 228 ? -15.456 7.583 25.872 1.00 68.62 228 GLU A N 1
ATOM 1665 C CA . GLU A 1 228 ? -16.500 6.628 26.273 1.00 68.62 228 GLU A CA 1
ATOM 1666 C C . GLU A 1 228 ? -16.517 6.316 27.791 1.00 68.62 228 GLU A C 1
ATOM 1668 O O . GLU A 1 228 ? -17.436 5.625 28.247 1.00 68.62 228 GLU A O 1
ATOM 1673 N N . GLU A 1 229 ? -15.553 6.827 28.575 1.00 55.69 229 GLU A N 1
ATOM 1674 C CA . GLU A 1 229 ? -15.423 6.642 30.042 1.00 55.69 229 GLU A CA 1
ATOM 1675 C C . GLU A 1 229 ? -16.001 7.813 30.867 1.00 55.69 229 GLU A C 1
ATOM 1677 O O . GLU A 1 229 ? -16.723 7.530 31.858 1.00 55.69 229 GLU A O 1
#

Radius of gyration: 30.9 Å; Cα contacts (8 Å, |Δi|>4): 174; chains: 1; bounding box: 96×90×61 Å

Secondary structure (DSSP, 8-state):
---------------------------------PPPP--PPPTT------SSS------------------------------------EEEEPPHHHHHHHHHHHHHHHHTTTTS-HHHHHHHHHHHHHHHHTS-GGGPPPSHHHHHHHHHHHHHHHHHHH--EEEEEEETTEEEEEEE-TTSS-EE-HHHHHHHHHTTS--S-HHHHHHHHHHHHHHHHHHHHHHT-

Sequence (229 aa):
MSETNTATGATGQGAEDGPSGASHGQEQAATGTAGTAPTGPRPEAEAEAQEAASVQDSASGGTDDAGPTDGTSGAPAQGPGPGSTEGGTQILPLNEAEQTWVRDLLAYAKKLGITDSPQALEEFFEEQRTAWYAVDEESRADPNPLINLMGAVIGQILVERCEMKWCVLIDEQGTSLAVASEVGSIAMFPMNAVAKRWTGQNMTSLTEFLRLSQAEIRRVREELAEEEE

Solvent-accessible surface area (backbone atoms only — not comparable to full-atom values): 15011 Å² total; per-residue (Å²): 135,87,80,89,86,86,80,89,87,87,88,89,88,81,88,82,85,85,81,92,77,90,78,81,85,76,85,78,77,78,79,72,76,73,78,79,62,82,78,70,77,67,81,90,57,91,69,78,86,72,84,90,86,82,90,86,87,85,91,77,85,91,81,85,84,88,87,88,86,86,85,90,88,83,86,81,92,77,82,94,78,79,78,83,68,78,78,63,73,42,81,40,74,60,51,76,61,52,50,48,51,52,49,51,34,45,56,50,36,52,76,71,49,37,67,79,37,62,63,45,37,37,54,50,50,54,52,53,50,52,58,49,68,73,40,59,77,95,73,48,72,82,59,60,54,59,30,46,36,54,10,42,49,52,41,50,52,41,30,75,74,66,67,28,42,70,26,34,38,36,44,95,94,41,76,42,67,29,35,26,37,88,83,65,84,46,76,44,43,34,35,59,59,38,43,36,38,74,76,58,80,36,84,70,53,65,49,57,48,52,53,53,50,55,52,50,55,48,51,54,54,53,56,56,57,62,76,75,110

InterPro domains:
  IPR024266 Domain of unknown function DUF3806 [PF12713] (146-202)